Protein AF-A0A378LYC6-F1 (afdb_monomer_lite)

Secondary structure (DSSP, 8-state):
-HHHHHHHHHHSTHHHHHHHHHHHHHHHHTTS-HHHHHHHHHHHHHHHHHHHHHHHHHHHHHHHHHHHHHHHHHHHHHHHHHHHHHHHHHHHHHHHHHH-TTS-HHHHHHHHHHHHHHHHHHH-TTSHHHHHHHHHHHHHHHHSSPPPHHHHHHHHHHHHHTSPPPHHHHHHHHHHHHHHHHHHHHHHHHHHHHHHHHTTS---TTHHHHHHHHHHHHHHHHHHHHHHHHHHHHHHHHHHHHHHHHHHHHHHHHHHHHHHHHHHHHHHHHHHH---S-------------------S-S-S-TT------TTSHHHHHTTTS--

Organism: NCBI:txid28088

Radius of gyration: 33.37 Å; chains: 1; bounding box: 89×41×88 Å

Foldseek 3Di:
DLLVLLLVLLLPPVVVVLLVVLVVLLVVLQPDAQPVNLVVLVVVVVVVVVVSVVSSVVSVVVVVVVVVVLVVLLVVLLVLLQVLLVLLLVLQVVVCVVPDPPDDSLVSSLVVLVVVLVVVVVVDCPALQNVLSVLQNVQCVVPVDGRHSVSSLVVLLVVLLPDDDDVCLLQVSLVSLLSRQLSNQLSVQSSVVSSCVSNVVCVDPVVVVVSSVVSNVVSNVVSNVSSVVSNVVSSVVSSSVVSSVSSNSNSVVSVVVSVVSVVVVVVVVVVVVDDDPDDDDDDDDDDDDDDPDPPDPDPPDDPDDPDPDDPVVVPVVVVVPPPD

Sequence (324 aa):
MILKSALNGIGTGAGVAWPFFGILFAVVGGSVASFLSLALGIVSITLFISVGFLIFYLSYQEQKTLEQEFQQQFIKNKTKLSIDILDYIKSIEQIYYYENPDLSFNEFFKIKLDRDLIQIGRMDKTSSLYKILSIMKEEYESNQSLPKSECILQRIAHLSEDQPVPLYTKITPSFCAFVGAFGSLAGCSAGISGLLTGIGVFTSFAAFPLLGCGILAFALITATLLAYEVFLSSEEDFTKKQNNKMMKEMHQQLSKATLERLINTTYASKSLLTPGENEQISDQKNQNMPTCLFTLIKPGISFFNHEKMNPLLNHTVYDAYYSL

Structure (mmCIF, N/CA/C/O backbone):
data_AF-A0A378LYC6-F1
#
_entry.id   AF-A0A378LYC6-F1
#
loop_
_atom_site.group_PDB
_atom_site.id
_atom_site.type_symbol
_atom_site.label_atom_id
_atom_site.label_alt_id
_atom_site.label_comp_id
_atom_site.label_asym_id
_atom_site.label_entity_id
_atom_site.label_seq_id
_atom_site.pdbx_PDB_ins_code
_atom_site.Cartn_x
_atom_site.Cartn_y
_atom_site.Cartn_z
_atom_site.occupancy
_atom_site.B_iso_or_equiv
_atom_site.auth_seq_id
_atom_site.a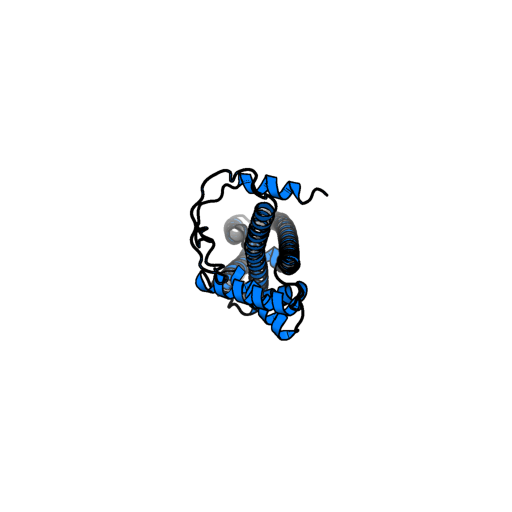uth_comp_id
_atom_site.auth_asym_id
_atom_site.auth_atom_id
_atom_site.pdbx_PDB_model_num
ATOM 1 N N . MET A 1 1 ? 14.853 -1.403 -3.334 1.00 51.91 1 MET A N 1
ATOM 2 C CA . MET A 1 1 ? 14.599 0.047 -3.110 1.00 51.91 1 MET A CA 1
ATOM 3 C C . MET A 1 1 ? 15.114 0.907 -4.267 1.00 51.91 1 MET A C 1
ATOM 5 O O . MET A 1 1 ? 14.305 1.591 -4.871 1.00 51.91 1 MET A O 1
ATOM 9 N N . ILE A 1 2 ? 16.398 0.806 -4.642 1.00 49.81 2 ILE A N 1
ATOM 10 C CA . ILE A 1 2 ? 17.009 1.533 -5.783 1.00 49.81 2 ILE A CA 1
ATOM 11 C C . ILE A 1 2 ? 16.244 1.301 -7.100 1.00 49.81 2 ILE A C 1
ATOM 13 O O . ILE A 1 2 ? 15.934 2.246 -7.818 1.00 49.81 2 ILE A O 1
ATOM 17 N N . LEU A 1 3 ? 15.871 0.050 -7.378 1.00 55.66 3 LEU A N 1
ATOM 18 C CA . LEU A 1 3 ? 15.161 -0.320 -8.602 1.00 55.66 3 LEU A CA 1
ATOM 19 C C . LEU A 1 3 ? 13.740 0.251 -8.676 1.00 55.66 3 LEU A C 1
ATOM 21 O O . LEU A 1 3 ? 13.321 0.751 -9.712 1.00 55.66 3 LEU A O 1
ATOM 25 N N . LYS A 1 4 ? 13.029 0.267 -7.544 1.00 56.03 4 LYS A N 1
ATOM 26 C CA . LYS A 1 4 ? 11.683 0.845 -7.420 1.00 56.03 4 LYS A CA 1
ATOM 27 C C . LYS A 1 4 ? 11.689 2.353 -7.717 1.00 56.03 4 LYS A C 1
ATOM 29 O O . LYS A 1 4 ? 10.788 2.846 -8.386 1.00 56.03 4 LYS A O 1
ATOM 34 N N . SER A 1 5 ? 12.741 3.062 -7.299 1.00 54.28 5 SER A N 1
ATOM 35 C CA . SER A 1 5 ? 12.925 4.487 -7.612 1.00 54.28 5 SER A CA 1
ATOM 36 C C . SER A 1 5 ? 13.305 4.740 -9.061 1.00 54.28 5 SER A C 1
ATOM 38 O O . SER A 1 5 ? 12.799 5.689 -9.657 1.00 54.28 5 SER A O 1
ATOM 40 N N . ALA A 1 6 ? 14.121 3.864 -9.657 1.00 57.31 6 ALA A N 1
ATOM 41 C CA . ALA A 1 6 ? 14.394 3.924 -11.091 1.00 57.31 6 ALA A CA 1
ATOM 42 C C . ALA A 1 6 ? 13.093 3.764 -11.887 1.00 57.31 6 ALA A C 1
ATOM 44 O O . ALA A 1 6 ? 12.824 4.534 -12.800 1.00 57.31 6 ALA A O 1
ATOM 45 N N . LEU A 1 7 ? 12.244 2.818 -11.489 1.00 57.28 7 LEU A N 1
ATOM 46 C CA . LEU A 1 7 ? 11.014 2.482 -12.200 1.00 57.28 7 LEU A CA 1
ATOM 47 C C . LEU A 1 7 ? 9.928 3.556 -12.079 1.00 57.28 7 LEU A C 1
ATOM 49 O O . LEU A 1 7 ? 9.249 3.829 -13.065 1.00 57.28 7 LEU A O 1
ATOM 53 N N . ASN A 1 8 ? 9.813 4.237 -10.936 1.00 58.53 8 ASN A N 1
ATOM 54 C CA . ASN A 1 8 ? 8.933 5.405 -10.816 1.00 58.53 8 ASN A CA 1
ATOM 55 C C . ASN A 1 8 ? 9.437 6.599 -11.646 1.00 58.53 8 ASN A C 1
ATOM 57 O O . ASN A 1 8 ? 8.637 7.278 -12.287 1.00 58.53 8 ASN A O 1
ATOM 61 N N . GLY A 1 9 ? 10.755 6.827 -11.706 1.00 54.97 9 GLY A N 1
ATOM 62 C CA . GLY A 1 9 ? 11.342 7.858 -12.573 1.00 54.97 9 GLY A CA 1
ATOM 63 C C . GLY A 1 9 ? 11.149 7.568 -14.067 1.00 54.97 9 GLY A C 1
ATOM 64 O O . GLY A 1 9 ? 10.959 8.483 -14.862 1.00 54.97 9 GLY A O 1
ATOM 65 N N . ILE A 1 10 ? 11.131 6.291 -14.449 1.00 54.00 10 ILE A N 1
ATOM 66 C CA . ILE A 1 10 ? 10.889 5.854 -15.826 1.00 54.00 10 ILE A CA 1
ATOM 67 C C . ILE A 1 10 ? 9.377 5.847 -16.161 1.00 54.00 10 ILE A C 1
ATOM 69 O O . ILE A 1 10 ? 9.005 6.128 -17.296 1.00 54.00 10 ILE A O 1
ATOM 73 N N . GLY A 1 11 ? 8.495 5.554 -15.200 1.00 47.25 11 GLY A N 1
ATOM 74 C CA . GLY A 1 11 ? 7.036 5.529 -15.390 1.00 47.25 11 GLY A CA 1
ATOM 75 C C . GLY A 1 11 ? 6.353 6.904 -15.385 1.00 47.25 11 GLY A C 1
ATOM 76 O O . GLY A 1 11 ? 5.193 7.014 -15.781 1.00 47.25 11 GLY A O 1
ATOM 77 N N . THR A 1 12 ? 7.048 7.959 -14.954 1.00 53.88 12 THR A N 1
ATOM 78 C CA . THR A 1 12 ? 6.609 9.355 -15.127 1.00 53.88 12 THR A CA 1
ATOM 79 C C . THR A 1 12 ? 6.959 9.836 -16.542 1.00 53.88 12 THR A C 1
ATOM 81 O O . THR A 1 12 ? 7.739 9.191 -17.234 1.00 53.88 12 THR A O 1
ATOM 84 N N . GLY A 1 13 ? 6.374 10.942 -17.025 1.00 47.34 13 GLY A N 1
ATOM 85 C CA . GLY A 1 13 ? 6.451 11.398 -18.431 1.00 47.34 13 GLY A CA 1
ATOM 86 C C . GLY A 1 13 ? 7.849 11.470 -19.083 1.00 47.34 13 GLY A C 1
ATOM 87 O O . GLY A 1 13 ? 7.939 11.540 -20.307 1.00 47.34 13 GLY A O 1
ATOM 88 N N . ALA A 1 14 ? 8.933 11.370 -18.306 1.00 52.22 14 ALA A N 1
ATOM 89 C CA . ALA A 1 14 ? 10.289 11.125 -18.792 1.00 52.22 14 ALA A CA 1
ATOM 90 C C . ALA A 1 14 ? 10.414 9.827 -19.619 1.00 52.22 14 ALA A C 1
ATOM 92 O O . ALA A 1 14 ? 11.097 9.837 -20.641 1.00 52.22 14 ALA A O 1
ATOM 93 N N . GLY A 1 15 ? 9.701 8.750 -19.256 1.00 52.31 15 GLY A N 1
ATOM 94 C CA . GLY A 1 15 ? 9.668 7.465 -19.974 1.00 52.31 15 GLY A CA 1
ATOM 95 C C . GLY A 1 15 ? 9.349 7.583 -21.463 1.00 52.31 15 GLY A C 1
ATOM 96 O O . GLY A 1 15 ? 9.926 6.885 -22.296 1.00 52.31 15 GLY A O 1
ATOM 97 N N . VAL A 1 16 ? 8.458 8.518 -21.799 1.00 54.91 16 VAL A N 1
ATOM 98 C CA . VAL A 1 16 ? 7.983 8.758 -23.167 1.00 54.91 16 VAL A CA 1
ATOM 99 C C . VAL A 1 16 ? 8.946 9.653 -23.947 1.00 54.91 16 VAL A C 1
ATOM 101 O O . VAL A 1 16 ? 8.993 9.568 -25.167 1.00 54.91 16 VAL A O 1
ATOM 104 N N . ALA A 1 17 ? 9.749 10.482 -23.275 1.00 63.84 17 ALA A N 1
ATOM 105 C CA . ALA A 1 17 ? 10.706 11.368 -23.933 1.00 63.84 17 ALA A CA 1
ATOM 106 C C . ALA A 1 17 ? 11.933 10.612 -24.478 1.00 63.84 17 ALA A C 1
ATOM 108 O O . ALA A 1 17 ? 12.498 11.012 -25.498 1.00 63.84 17 ALA A O 1
ATOM 109 N N . TRP A 1 18 ? 12.334 9.501 -23.847 1.00 63.56 18 TRP A N 1
ATOM 110 C CA . TRP A 1 18 ? 13.562 8.778 -24.207 1.00 63.56 18 TRP A CA 1
ATOM 111 C C . TRP A 1 18 ? 13.581 8.216 -25.640 1.00 63.56 18 TRP A C 1
ATOM 113 O O . TRP A 1 18 ? 14.585 8.426 -26.329 1.00 63.56 18 TRP A O 1
ATOM 123 N N . PRO A 1 19 ? 12.509 7.574 -26.152 1.00 60.53 19 PRO A N 1
ATOM 124 C CA . PRO A 1 19 ? 12.467 7.133 -27.545 1.00 60.53 19 PRO A CA 1
ATOM 125 C C . PRO A 1 19 ? 12.562 8.300 -28.536 1.00 60.53 19 PRO A C 1
ATOM 127 O O . PRO A 1 19 ? 13.245 8.184 -29.552 1.00 60.53 19 PRO A O 1
ATOM 130 N N . PHE A 1 20 ? 11.943 9.448 -28.230 1.00 64.50 20 PHE A N 1
ATOM 131 C CA . PHE A 1 20 ? 12.003 10.633 -29.092 1.00 64.50 20 PHE A CA 1
ATOM 132 C C . PHE A 1 20 ? 13.411 11.221 -29.173 1.00 64.50 20 PHE A C 1
ATOM 134 O O . PHE A 1 20 ? 13.850 11.575 -30.267 1.00 64.50 20 PHE A O 1
ATOM 141 N N . PHE A 1 21 ? 14.143 11.271 -28.055 1.00 65.75 21 PHE A N 1
ATOM 142 C CA . PHE A 1 21 ? 15.549 11.678 -28.069 1.00 65.75 21 PHE A CA 1
ATOM 143 C C . PHE A 1 21 ? 16.400 10.722 -28.911 1.00 65.75 21 PHE A C 1
ATOM 145 O O . PHE A 1 21 ? 17.157 11.185 -29.762 1.00 65.75 21 PHE A O 1
ATOM 152 N N . GLY A 1 22 ? 16.235 9.405 -28.752 1.00 63.38 22 GLY A N 1
ATOM 153 C CA . GLY A 1 22 ? 16.956 8.415 -29.562 1.00 63.38 22 GLY A CA 1
ATOM 154 C C . GLY A 1 22 ? 16.721 8.585 -31.068 1.00 63.38 22 GLY A C 1
ATOM 155 O O . GLY A 1 22 ? 17.673 8.575 -31.848 1.00 63.38 22 GLY A O 1
ATOM 156 N N . ILE A 1 23 ? 15.469 8.817 -31.475 1.00 66.25 23 ILE A N 1
ATOM 157 C CA . ILE A 1 23 ? 15.096 9.040 -32.881 1.00 66.25 23 ILE A CA 1
ATOM 158 C C . ILE A 1 23 ? 15.692 10.352 -33.413 1.00 66.25 23 ILE A C 1
ATOM 160 O O . ILE A 1 23 ? 16.290 10.356 -34.489 1.00 66.25 23 ILE A O 1
ATOM 164 N N . LEU A 1 24 ? 15.583 11.454 -32.663 1.00 67.62 24 LEU A N 1
ATOM 165 C CA . LEU A 1 24 ? 16.158 12.751 -33.045 1.00 67.62 24 LEU A CA 1
ATOM 166 C C . LEU A 1 24 ? 17.674 12.661 -33.252 1.00 67.62 24 LEU A C 1
ATOM 168 O O . LEU A 1 24 ? 18.188 13.145 -34.261 1.00 67.62 24 LEU A O 1
ATOM 172 N N . PHE A 1 25 ? 18.384 11.997 -32.337 1.00 65.44 25 PHE A N 1
ATOM 173 C CA . PHE A 1 25 ? 19.830 11.817 -32.450 1.00 65.44 25 PHE A CA 1
ATOM 174 C C . PHE A 1 25 ? 20.226 10.892 -33.603 1.00 65.44 25 PHE A C 1
ATOM 176 O O . PHE A 1 25 ? 21.225 11.165 -34.265 1.00 65.44 25 PHE A O 1
ATOM 183 N N . ALA A 1 26 ? 19.439 9.855 -33.905 1.00 64.56 26 ALA A N 1
ATOM 184 C CA . ALA A 1 26 ? 19.683 9.000 -35.066 1.00 64.56 26 ALA A CA 1
ATOM 185 C C . ALA A 1 26 ? 19.531 9.767 -36.396 1.00 64.56 26 ALA A C 1
ATOM 187 O O . ALA A 1 26 ? 20.371 9.630 -37.285 1.00 64.56 26 ALA A O 1
ATOM 188 N N . VAL A 1 27 ? 18.502 10.614 -36.519 1.00 68.12 27 VAL A N 1
ATOM 189 C CA . VAL A 1 27 ? 18.247 11.415 -37.732 1.00 68.12 27 VAL A CA 1
ATOM 190 C C . VAL A 1 27 ? 19.332 12.478 -37.946 1.00 68.12 27 VAL A C 1
ATOM 192 O O . VAL A 1 27 ? 19.848 12.627 -39.057 1.00 68.12 27 VAL A O 1
ATOM 195 N N . VAL A 1 28 ? 19.719 13.193 -36.885 1.00 64.94 28 VAL A N 1
ATOM 196 C CA . VAL A 1 28 ? 20.773 14.223 -36.949 1.00 64.94 28 VAL A CA 1
ATOM 197 C C . VAL A 1 28 ? 22.156 13.593 -37.144 1.00 64.94 28 VAL A C 1
ATOM 199 O O . VAL A 1 28 ? 22.972 14.101 -37.913 1.00 64.94 28 VAL A O 1
ATOM 202 N N . GLY A 1 29 ? 22.416 12.453 -36.501 1.00 63.22 29 GLY A N 1
ATOM 203 C CA . GLY A 1 29 ? 23.695 11.753 -36.586 1.00 63.22 29 GLY A CA 1
ATOM 204 C C . GLY A 1 29 ? 24.007 11.199 -37.978 1.00 63.22 29 GLY A C 1
ATOM 205 O O . GLY A 1 29 ? 25.176 11.154 -38.354 1.00 63.22 29 GLY A O 1
ATOM 206 N N . GLY A 1 30 ? 22.978 10.834 -38.752 1.00 62.38 30 GLY A N 1
ATOM 207 C CA . GLY A 1 30 ? 23.123 10.353 -40.130 1.00 62.38 30 GLY A CA 1
ATOM 208 C C . GLY A 1 30 ? 23.311 11.449 -41.187 1.00 62.38 30 GLY A C 1
ATOM 209 O O . GLY A 1 30 ? 23.683 11.133 -42.314 1.00 62.38 30 GLY A O 1
ATOM 210 N N . SER A 1 31 ? 23.063 12.722 -40.856 1.00 66.81 31 SER A N 1
ATOM 211 C CA . SER A 1 31 ? 23.047 13.831 -41.825 1.00 66.81 31 SER A CA 1
ATOM 212 C C . SER A 1 31 ? 24.262 14.772 -41.750 1.00 66.81 31 SER A C 1
ATOM 214 O O . SER A 1 31 ? 24.490 15.531 -42.691 1.00 66.81 31 SER A O 1
ATOM 216 N N . VAL A 1 32 ? 25.087 14.707 -40.696 1.00 61.78 32 VAL A N 1
ATOM 217 C CA . VAL A 1 32 ? 26.263 15.583 -40.502 1.00 61.78 32 VAL A CA 1
ATOM 218 C C . VAL A 1 32 ? 27.563 14.765 -40.476 1.00 61.78 32 VAL A C 1
ATOM 220 O O . VAL A 1 32 ? 27.688 13.811 -39.714 1.00 61.78 32 VAL A O 1
ATOM 223 N N . ALA A 1 33 ? 28.550 15.156 -41.295 1.00 57.91 33 ALA A N 1
ATOM 224 C CA . ALA A 1 33 ? 29.837 14.469 -41.450 1.00 57.91 33 ALA A CA 1
ATOM 225 C C . ALA A 1 33 ? 30.595 14.237 -40.117 1.00 57.91 33 ALA A C 1
ATOM 227 O O . ALA A 1 33 ? 30.594 15.067 -39.204 1.00 57.91 33 ALA A O 1
ATOM 228 N N . SER A 1 34 ? 31.278 13.091 -40.057 1.00 67.62 34 SER A N 1
ATOM 229 C CA . SER A 1 34 ? 31.594 12.233 -38.901 1.00 67.62 34 SER A CA 1
ATOM 230 C C . SER A 1 34 ? 32.232 12.829 -37.634 1.00 67.62 34 SER A C 1
ATOM 232 O O . SER A 1 34 ? 32.186 12.171 -36.597 1.00 67.62 34 SER A O 1
ATOM 234 N N . PHE A 1 35 ? 32.799 14.039 -37.642 1.00 73.25 35 PHE A N 1
ATOM 235 C CA . PHE A 1 35 ? 33.437 14.600 -36.436 1.00 73.25 35 PHE A CA 1
ATOM 236 C C . PHE A 1 35 ? 32.472 15.413 -35.561 1.00 73.25 35 PHE A C 1
ATOM 238 O O . PHE A 1 35 ? 32.432 15.237 -34.343 1.00 73.25 35 PHE A O 1
ATOM 245 N N . LEU A 1 36 ? 31.646 16.268 -36.175 1.00 74.38 36 LEU A N 1
ATOM 246 C CA . LEU A 1 36 ? 30.660 17.071 -35.442 1.00 74.38 36 LEU A CA 1
ATOM 247 C C . LEU A 1 36 ? 29.578 16.185 -34.813 1.00 74.38 36 LEU A C 1
ATOM 249 O O . LEU A 1 36 ? 29.171 16.429 -33.681 1.00 74.38 36 LEU A O 1
ATOM 253 N N . SER A 1 37 ? 29.174 15.123 -35.515 1.00 71.69 37 SER A N 1
ATOM 254 C CA . SER A 1 37 ? 28.225 14.120 -35.015 1.00 71.69 37 SER A CA 1
ATOM 255 C C . SER A 1 37 ? 28.757 13.396 -33.768 1.00 71.69 37 SER A C 1
ATOM 257 O O . SER A 1 37 ? 28.037 13.248 -32.782 1.00 71.69 37 SER A O 1
ATOM 259 N N . LEU A 1 38 ? 30.050 13.044 -33.750 1.00 73.62 38 LEU A N 1
ATOM 260 C CA . LEU A 1 38 ? 30.703 12.420 -32.595 1.00 73.62 38 LEU A CA 1
ATOM 261 C C . LEU A 1 38 ? 30.755 13.374 -31.394 1.00 73.62 38 LEU A C 1
ATOM 263 O O . LEU A 1 38 ? 30.356 12.992 -30.293 1.00 73.62 38 LEU A O 1
ATOM 267 N N . ALA A 1 39 ? 31.198 14.619 -31.596 1.00 81.19 39 ALA A N 1
ATOM 268 C CA . ALA A 1 39 ? 31.269 15.615 -30.526 1.00 81.19 39 ALA A CA 1
ATOM 269 C C . ALA A 1 39 ? 29.881 15.915 -29.927 1.00 81.19 39 ALA A C 1
ATOM 271 O O . ALA A 1 39 ? 29.721 15.918 -28.705 1.00 81.19 39 ALA A O 1
ATOM 272 N N . LEU A 1 40 ? 28.860 16.088 -30.774 1.00 75.75 40 LEU A N 1
ATOM 273 C CA . LEU A 1 40 ? 27.470 16.272 -30.343 1.00 75.75 40 LEU A CA 1
ATOM 274 C C . LEU A 1 40 ? 26.914 15.028 -29.639 1.00 75.75 40 LEU A C 1
ATOM 276 O O . LEU A 1 40 ? 26.187 15.162 -28.656 1.00 75.75 40 LEU A O 1
ATOM 280 N N . GLY A 1 41 ? 27.287 13.829 -30.091 1.00 74.69 41 GLY A N 1
ATOM 281 C CA . GLY A 1 41 ? 26.941 12.566 -29.442 1.00 74.69 41 GLY A CA 1
ATOM 282 C C . GLY A 1 41 ? 27.505 12.463 -28.024 1.00 74.69 41 GLY A C 1
ATOM 283 O O . GLY A 1 41 ? 26.761 12.154 -27.097 1.00 74.69 41 GLY A O 1
ATOM 284 N N . ILE A 1 42 ? 28.786 12.794 -27.824 1.00 81.25 42 ILE A N 1
ATOM 285 C CA . ILE A 1 42 ? 29.415 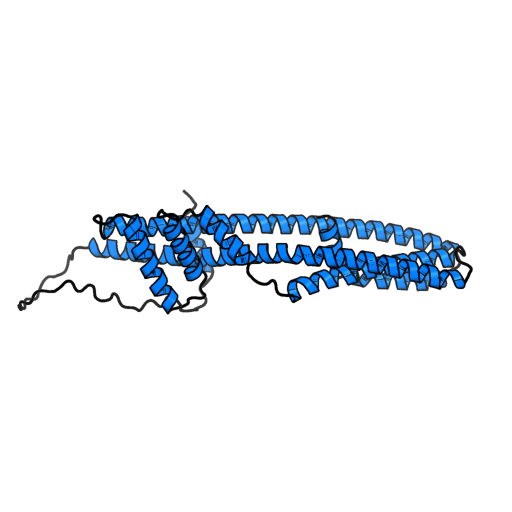12.803 -26.490 1.00 81.25 42 ILE A CA 1
ATOM 286 C C . ILE A 1 42 ? 28.743 13.830 -25.573 1.00 81.25 42 ILE A C 1
ATOM 288 O O . ILE A 1 42 ? 28.426 13.511 -24.423 1.00 81.25 42 ILE A O 1
ATOM 292 N N . VAL A 1 43 ? 28.501 15.048 -26.070 1.00 82.25 43 VAL A N 1
ATOM 293 C CA . VAL A 1 43 ? 27.816 16.096 -25.297 1.00 82.25 43 VAL A CA 1
ATOM 294 C C . VAL A 1 43 ? 26.407 15.643 -24.917 1.00 82.25 43 VAL A C 1
ATOM 296 O O . VAL A 1 43 ? 26.017 15.784 -23.760 1.00 82.25 43 VAL A O 1
ATOM 299 N N . SER A 1 44 ? 25.676 15.028 -25.847 1.00 75.25 44 SER A N 1
ATOM 300 C CA . SER A 1 44 ? 24.341 14.482 -25.603 1.00 75.25 44 SER A CA 1
ATOM 301 C C . SER A 1 44 ? 24.343 13.371 -24.558 1.00 75.25 44 SER A C 1
ATOM 303 O O . SER A 1 44 ? 23.570 13.441 -23.610 1.00 75.25 44 SER A O 1
ATOM 305 N N . ILE A 1 45 ? 25.244 12.388 -24.663 1.00 77.06 45 ILE A N 1
ATOM 306 C CA . ILE A 1 45 ? 25.354 11.291 -23.689 1.00 77.06 45 ILE A CA 1
ATOM 307 C C . ILE A 1 45 ? 25.710 11.839 -22.303 1.00 77.06 45 ILE A C 1
ATOM 309 O O . ILE A 1 45 ? 25.137 11.417 -21.302 1.00 77.06 45 ILE A O 1
ATOM 313 N N . THR A 1 46 ? 26.625 12.806 -22.229 1.00 82.69 46 THR A N 1
ATOM 314 C CA . THR A 1 46 ? 27.015 13.422 -20.954 1.00 82.69 46 THR A CA 1
ATOM 315 C C . THR A 1 46 ? 25.842 14.179 -20.331 1.00 82.69 46 THR A C 1
ATOM 317 O O . THR A 1 46 ? 25.553 14.006 -19.145 1.00 82.69 46 THR A O 1
ATOM 320 N N . LEU A 1 47 ? 25.123 14.969 -21.133 1.00 79.00 47 LEU A N 1
ATOM 321 C CA . LEU A 1 47 ? 23.924 15.683 -20.700 1.00 79.00 47 LEU A CA 1
ATOM 322 C C . LEU A 1 47 ? 22.821 14.702 -20.271 1.00 79.00 47 LEU A C 1
ATOM 324 O O . LEU A 1 47 ? 22.197 14.896 -19.233 1.00 79.00 47 LEU A O 1
ATOM 328 N N . PHE A 1 48 ? 22.636 13.615 -21.018 1.00 73.06 48 PHE A N 1
ATOM 329 C CA . PHE A 1 48 ? 21.694 12.538 -20.727 1.00 73.06 48 PHE A CA 1
ATOM 330 C C . PHE A 1 48 ? 21.996 11.885 -19.382 1.00 73.06 48 PHE A C 1
ATOM 332 O O . PHE A 1 48 ? 21.100 11.753 -18.554 1.00 73.06 48 PHE A O 1
ATOM 339 N N . ILE A 1 49 ? 23.249 11.489 -19.143 1.00 79.38 49 ILE A N 1
ATOM 340 C CA . ILE A 1 49 ? 23.645 10.839 -17.890 1.00 79.38 49 ILE A CA 1
ATOM 341 C C . ILE A 1 49 ? 23.477 11.819 -16.731 1.00 79.38 49 ILE A C 1
ATOM 343 O O . ILE A 1 49 ? 22.954 11.440 -15.688 1.00 79.38 49 ILE A O 1
ATOM 347 N N . SER A 1 50 ? 23.866 13.082 -16.919 1.00 82.06 50 SER A N 1
ATOM 348 C CA . SER A 1 50 ? 23.733 14.116 -15.892 1.00 82.06 50 SER A CA 1
ATOM 349 C C . SER A 1 50 ? 22.267 14.369 -15.519 1.00 82.06 50 SER A C 1
ATOM 351 O O . SER A 1 50 ? 21.913 14.304 -14.341 1.00 82.06 50 SER A O 1
ATOM 353 N N . VAL A 1 51 ? 21.396 14.574 -16.510 1.00 77.25 51 VAL A N 1
ATOM 354 C CA . VAL A 1 51 ? 19.957 14.794 -16.297 1.00 77.25 51 VAL A CA 1
ATOM 355 C C . VAL A 1 51 ? 19.283 13.530 -15.761 1.00 77.25 51 VAL A C 1
ATOM 357 O O . VAL A 1 51 ? 18.497 13.612 -14.822 1.00 77.25 51 VAL A O 1
ATOM 360 N N . GLY A 1 52 ? 19.615 12.355 -16.297 1.00 75.00 52 GLY A N 1
ATOM 361 C CA . GLY A 1 52 ? 19.081 11.072 -15.843 1.00 75.00 52 GLY A CA 1
ATOM 362 C C . GLY A 1 52 ? 19.455 10.771 -14.394 1.00 75.00 52 GLY A C 1
ATOM 363 O O . GLY A 1 52 ? 18.591 10.389 -13.607 1.00 75.00 52 GLY A O 1
ATOM 364 N N . PHE A 1 53 ? 20.711 11.016 -14.010 1.00 79.31 53 PHE A N 1
ATOM 365 C CA . PHE A 1 53 ? 21.162 10.889 -12.626 1.00 79.31 53 PHE A CA 1
ATOM 366 C C . PHE A 1 53 ? 20.439 11.875 -11.705 1.00 79.31 53 PHE A C 1
ATOM 368 O O . PHE A 1 53 ? 20.001 11.486 -10.624 1.00 79.31 53 PHE A O 1
ATOM 375 N N . LEU A 1 54 ? 20.256 13.126 -12.139 1.00 79.06 54 LEU A N 1
ATOM 376 C CA . LEU A 1 54 ? 19.526 14.134 -11.371 1.00 79.06 54 LEU A CA 1
ATOM 377 C C . LEU A 1 54 ? 18.054 13.742 -11.163 1.00 79.06 54 LEU A C 1
ATOM 379 O O . LEU A 1 54 ? 17.572 13.773 -10.033 1.00 79.06 54 LEU A O 1
ATOM 383 N N . ILE A 1 55 ? 17.352 13.327 -12.223 1.00 75.44 55 ILE A N 1
ATOM 384 C CA . ILE A 1 55 ? 15.954 12.870 -12.149 1.00 75.44 55 ILE A CA 1
ATOM 385 C C . ILE A 1 55 ? 15.847 11.637 -11.254 1.00 75.44 55 ILE A C 1
ATOM 387 O O . ILE A 1 55 ? 14.957 11.572 -10.406 1.00 75.44 55 ILE A O 1
ATOM 391 N N . PHE A 1 56 ? 16.758 10.675 -11.410 1.00 76.38 56 PHE A N 1
ATOM 392 C CA . PHE A 1 56 ? 16.806 9.482 -10.572 1.00 76.38 56 PHE A CA 1
ATOM 393 C C . PHE A 1 56 ? 17.004 9.843 -9.097 1.00 76.38 56 PHE A C 1
ATOM 395 O O . PHE A 1 56 ? 16.277 9.343 -8.241 1.00 76.38 56 PHE A O 1
ATOM 402 N N . TYR A 1 57 ? 17.946 10.741 -8.800 1.00 80.12 57 TYR A N 1
ATOM 403 C CA . TYR A 1 57 ? 18.226 11.192 -7.442 1.00 80.12 57 TYR A CA 1
ATOM 404 C C . TYR A 1 57 ? 17.014 11.890 -6.810 1.00 80.12 57 TYR A C 1
ATOM 406 O O . TYR A 1 57 ? 16.624 11.545 -5.693 1.00 80.12 57 TYR A O 1
ATOM 414 N N . LEU A 1 58 ? 16.377 12.815 -7.535 1.00 78.75 58 LEU A N 1
ATOM 415 C CA . LEU A 1 58 ? 15.174 13.508 -7.066 1.00 78.75 58 LEU A CA 1
ATOM 416 C C . LEU A 1 58 ? 14.005 12.535 -6.854 1.00 78.75 58 LEU A C 1
ATOM 418 O O . LEU A 1 58 ? 13.369 12.569 -5.803 1.00 78.75 58 LEU A O 1
ATOM 422 N N . SER A 1 59 ? 13.785 11.609 -7.792 1.00 73.06 59 SER A N 1
ATOM 423 C CA . SER A 1 59 ? 12.733 10.583 -7.690 1.00 73.06 59 SER A CA 1
ATOM 424 C C . SER A 1 59 ? 12.968 9.644 -6.504 1.00 73.06 59 SER A C 1
ATOM 426 O O . SER A 1 59 ? 12.034 9.269 -5.795 1.00 73.06 59 SER A O 1
ATOM 428 N N . TYR A 1 60 ? 14.227 9.270 -6.259 1.00 78.00 60 TYR A N 1
ATOM 429 C CA . TYR A 1 60 ? 14.615 8.462 -5.106 1.00 78.00 60 TYR A CA 1
ATOM 430 C C . TYR A 1 60 ? 14.345 9.195 -3.790 1.00 78.00 60 TYR A C 1
ATOM 432 O O . TYR A 1 60 ? 13.800 8.607 -2.852 1.00 78.00 60 TYR A O 1
ATOM 440 N N . GLN A 1 61 ? 14.697 10.480 -3.719 1.00 83.31 61 GLN A N 1
ATOM 441 C CA . GLN A 1 61 ? 14.450 11.298 -2.538 1.00 83.31 61 GLN A CA 1
ATOM 442 C C . GLN A 1 61 ? 12.949 11.451 -2.265 1.00 83.31 61 GLN A C 1
ATOM 444 O O . GLN A 1 61 ? 12.520 11.228 -1.134 1.00 83.31 61 GLN A O 1
ATOM 449 N N . GLU A 1 62 ? 12.150 11.764 -3.287 1.00 82.75 62 GLU A N 1
ATOM 450 C CA . GLU A 1 62 ? 10.695 11.894 -3.167 1.00 82.75 62 GLU A CA 1
ATOM 451 C C . GLU A 1 62 ? 10.051 10.583 -2.704 1.00 82.75 62 GLU A C 1
ATOM 453 O O . GLU A 1 62 ? 9.280 10.574 -1.745 1.00 82.75 62 GLU A O 1
ATOM 458 N N . GLN A 1 63 ? 10.426 9.452 -3.307 1.00 80.38 63 GLN A N 1
ATOM 459 C CA . GLN A 1 63 ? 9.903 8.152 -2.894 1.00 80.38 63 GLN A CA 1
ATOM 460 C C . GLN A 1 63 ? 10.268 7.818 -1.445 1.00 80.38 63 GLN A C 1
ATOM 462 O O . GLN A 1 63 ? 9.444 7.263 -0.716 1.00 80.38 63 GLN A O 1
ATOM 467 N N . LYS A 1 64 ? 11.492 8.139 -1.017 1.00 86.31 64 LYS A N 1
ATOM 468 C CA . LYS A 1 64 ? 11.911 7.931 0.371 1.00 86.31 64 LYS A CA 1
ATOM 469 C C . LYS A 1 64 ? 11.059 8.763 1.331 1.00 86.31 64 LYS A C 1
ATOM 471 O O . LYS A 1 64 ? 10.647 8.235 2.362 1.00 86.31 64 LYS A O 1
ATOM 476 N N . THR A 1 65 ? 10.770 10.016 0.985 1.00 90.81 65 THR A N 1
ATOM 477 C CA . THR A 1 65 ? 9.889 10.889 1.773 1.00 90.81 65 THR A CA 1
ATOM 478 C C . THR A 1 65 ? 8.466 10.334 1.828 1.00 90.81 65 THR A C 1
ATOM 480 O O . THR A 1 65 ? 7.930 10.171 2.919 1.00 90.81 65 THR A O 1
ATOM 483 N N . LEU A 1 66 ? 7.884 9.946 0.689 1.00 87.75 66 LEU A N 1
ATOM 484 C CA . LEU A 1 66 ? 6.537 9.364 0.631 1.00 87.75 66 LEU A CA 1
ATOM 485 C C . LEU A 1 66 ? 6.423 8.063 1.435 1.00 87.75 66 LEU A C 1
ATOM 487 O O . LEU A 1 66 ? 5.424 7.845 2.119 1.00 87.75 66 LEU A O 1
ATOM 491 N N . GLU A 1 67 ? 7.444 7.202 1.388 1.00 88.69 67 GLU A N 1
ATOM 492 C CA . GLU A 1 67 ? 7.484 5.985 2.203 1.00 88.69 67 GLU A CA 1
ATOM 493 C C . GLU A 1 67 ? 7.539 6.335 3.695 1.00 88.69 67 GLU A C 1
ATOM 495 O O . GLU A 1 67 ? 6.785 5.775 4.485 1.00 88.69 67 GLU A O 1
ATOM 500 N N . GLN A 1 68 ? 8.377 7.296 4.095 1.00 93.31 68 GLN A N 1
ATOM 501 C CA . GLN A 1 68 ? 8.450 7.744 5.488 1.00 93.31 68 GLN A CA 1
ATOM 502 C C . GLN A 1 68 ? 7.123 8.338 5.974 1.00 93.31 68 GLN A C 1
ATOM 504 O O . GLN A 1 68 ? 6.659 7.976 7.056 1.00 93.31 68 GLN A O 1
ATOM 509 N N . GLU A 1 69 ? 6.488 9.197 5.179 1.00 94.06 69 GLU A N 1
ATOM 510 C CA . GLU A 1 69 ? 5.172 9.762 5.484 1.00 94.06 69 GLU A CA 1
ATOM 511 C C . GLU A 1 69 ? 4.107 8.670 5.607 1.00 94.06 69 GLU A C 1
ATOM 513 O O . GLU A 1 69 ? 3.315 8.677 6.553 1.00 94.06 69 GLU A O 1
ATOM 518 N N . PHE A 1 70 ? 4.106 7.694 4.696 1.00 92.50 70 PHE A N 1
ATOM 519 C CA . PHE A 1 70 ? 3.184 6.565 4.752 1.00 92.50 70 PHE A CA 1
ATOM 520 C C . PHE A 1 70 ? 3.390 5.723 6.018 1.00 92.50 70 PHE A C 1
ATOM 522 O O . PHE A 1 70 ? 2.418 5.420 6.711 1.00 92.50 70 PHE A O 1
ATOM 529 N N . GLN A 1 71 ? 4.638 5.395 6.367 1.00 93.25 71 GLN A N 1
ATOM 530 C CA . GLN A 1 71 ? 4.964 4.652 7.590 1.00 93.25 71 GLN A CA 1
ATOM 531 C C . GLN A 1 71 ? 4.539 5.424 8.847 1.00 93.25 71 GLN A C 1
ATOM 533 O O . GLN A 1 71 ? 3.937 4.850 9.756 1.00 93.25 71 GLN A O 1
ATOM 538 N N . GLN A 1 72 ? 4.775 6.738 8.889 1.00 96.25 72 GLN A N 1
ATOM 539 C CA . GLN A 1 72 ? 4.321 7.590 9.990 1.00 96.25 72 GLN A CA 1
ATOM 540 C C . GLN A 1 72 ? 2.792 7.616 10.099 1.00 96.25 72 GLN A C 1
ATOM 542 O O . GLN A 1 72 ? 2.253 7.485 11.199 1.00 96.25 72 GLN A O 1
ATOM 547 N N . GLN A 1 73 ? 2.078 7.748 8.978 1.00 94.50 73 GLN A N 1
ATOM 548 C CA . GLN A 1 73 ? 0.613 7.698 8.958 1.00 94.50 73 GLN A CA 1
ATOM 549 C C . GLN A 1 73 ? 0.084 6.337 9.415 1.00 94.50 73 GLN A C 1
ATOM 551 O O . GLN A 1 73 ? -0.881 6.284 10.178 1.00 94.50 73 GLN A O 1
ATOM 556 N N . PHE A 1 74 ? 0.727 5.252 8.987 1.00 92.81 74 PHE A N 1
ATOM 557 C CA . PHE A 1 74 ? 0.368 3.898 9.383 1.00 92.81 74 PHE A CA 1
ATOM 558 C C . PHE A 1 74 ? 0.536 3.690 10.891 1.00 92.81 74 PHE A C 1
ATOM 560 O O . PHE A 1 74 ? -0.413 3.283 11.562 1.00 92.81 74 PHE A O 1
ATOM 567 N N . ILE A 1 75 ? 1.694 4.059 11.450 1.00 94.69 75 ILE A N 1
ATOM 568 C CA . ILE A 1 75 ? 1.948 4.001 12.898 1.00 94.69 75 ILE A CA 1
ATOM 569 C C . ILE A 1 75 ? 0.935 4.869 13.651 1.00 94.69 75 ILE A C 1
ATOM 571 O O . ILE A 1 75 ? 0.345 4.416 14.628 1.00 94.69 75 ILE A O 1
ATOM 575 N N . LYS A 1 76 ? 0.668 6.090 13.173 1.00 96.12 76 LYS A N 1
ATOM 576 C CA . LYS A 1 76 ? -0.315 6.998 13.779 1.00 96.12 76 LYS A CA 1
ATOM 577 C C . LYS A 1 76 ? -1.713 6.379 13.826 1.00 96.12 76 LYS A C 1
ATOM 579 O O . LYS A 1 76 ? -2.357 6.434 14.870 1.00 96.12 76 LYS A O 1
ATOM 584 N N . ASN A 1 77 ? -2.184 5.791 12.727 1.00 94.81 77 ASN A N 1
ATOM 585 C CA . ASN A 1 77 ? -3.505 5.158 12.668 1.00 94.81 77 ASN A CA 1
ATOM 586 C C . ASN A 1 77 ? -3.567 3.892 13.532 1.00 94.81 77 ASN A C 1
ATOM 588 O O . ASN A 1 77 ? -4.556 3.693 14.234 1.00 94.81 77 ASN A O 1
ATOM 592 N N . LYS A 1 78 ? -2.496 3.090 13.554 1.00 94.19 78 LYS A N 1
ATOM 593 C CA . LYS A 1 78 ? -2.363 1.923 14.437 1.00 94.19 78 LYS A CA 1
ATOM 594 C C . LYS A 1 78 ? -2.459 2.321 15.914 1.00 94.19 78 LYS A C 1
ATOM 596 O O . LYS A 1 78 ? -3.233 1.726 16.660 1.00 94.19 78 LYS A O 1
ATOM 601 N N . THR A 1 79 ? -1.709 3.340 16.333 1.00 95.81 79 THR A N 1
ATOM 602 C CA . THR A 1 79 ? -1.719 3.838 17.718 1.00 95.81 79 THR A CA 1
ATOM 603 C C . THR A 1 79 ? -3.084 4.399 18.098 1.00 95.81 79 THR A C 1
ATOM 605 O O . THR A 1 79 ? -3.605 4.068 19.157 1.00 95.81 79 THR A O 1
ATOM 608 N N . LYS A 1 80 ? -3.698 5.193 17.217 1.00 95.50 80 LYS A N 1
ATOM 609 C CA . LYS A 1 80 ? -5.047 5.732 17.423 1.00 95.50 80 LYS A CA 1
ATOM 610 C C . LYS A 1 80 ? -6.098 4.639 17.600 1.00 95.50 80 LYS A C 1
ATOM 612 O O . LYS A 1 80 ? -6.896 4.709 18.524 1.00 95.50 80 LYS A O 1
ATOM 617 N N . LEU A 1 81 ? -6.056 3.607 16.760 1.00 95.88 81 LEU A N 1
ATOM 618 C CA . LEU A 1 81 ? -6.957 2.467 16.884 1.00 95.88 81 LEU A CA 1
ATOM 619 C C . LEU A 1 81 ? -6.741 1.702 18.196 1.00 95.88 81 LEU A C 1
ATOM 621 O O . LEU A 1 81 ? -7.705 1.318 18.847 1.00 95.88 81 LEU A O 1
ATOM 625 N N . SER A 1 82 ? -5.482 1.512 18.604 1.00 96.25 82 SER A N 1
ATOM 626 C CA . SER A 1 82 ? -5.145 0.895 19.894 1.00 96.25 82 SER A CA 1
ATOM 627 C C . SER A 1 82 ? -5.746 1.668 21.072 1.00 96.25 82 SER A C 1
ATOM 629 O O . SER A 1 82 ? -6.347 1.065 21.958 1.00 96.25 82 SER A O 1
ATOM 631 N N . ILE A 1 83 ? -5.615 3.000 21.057 1.00 96.19 83 ILE A N 1
ATOM 632 C CA . ILE A 1 83 ? -6.177 3.885 22.085 1.00 96.19 83 ILE A CA 1
ATOM 633 C C . ILE A 1 83 ? -7.702 3.767 22.110 1.00 96.19 83 ILE A C 1
ATOM 635 O O . ILE A 1 83 ? -8.263 3.505 23.167 1.00 96.19 83 ILE A O 1
ATOM 639 N N . ASP A 1 84 ? -8.367 3.844 20.957 1.00 96.06 84 ASP A N 1
ATOM 640 C CA . ASP A 1 84 ? -9.827 3.728 20.893 1.00 96.06 84 ASP A CA 1
ATOM 641 C C . ASP A 1 84 ? -10.360 2.384 21.394 1.00 96.06 84 ASP A C 1
ATOM 643 O O . ASP A 1 84 ? -11.436 2.336 21.985 1.00 96.06 84 ASP A O 1
ATOM 647 N N . ILE A 1 85 ? -9.641 1.283 21.147 1.00 95.94 85 ILE A N 1
ATOM 648 C CA . ILE A 1 85 ? -10.001 -0.036 21.685 1.00 95.94 85 ILE A CA 1
ATOM 649 C C . ILE A 1 85 ? -9.970 0.007 23.215 1.00 95.94 85 ILE A C 1
ATOM 651 O O . ILE A 1 85 ? -10.899 -0.472 23.868 1.00 95.94 85 ILE A O 1
ATOM 655 N N . LEU A 1 86 ? -8.921 0.594 23.796 1.00 95.88 86 LEU A N 1
ATOM 656 C CA . LEU A 1 86 ? -8.804 0.735 25.246 1.00 95.88 86 LEU A CA 1
ATOM 657 C C . LEU A 1 86 ? -9.888 1.659 25.808 1.00 95.88 86 LEU A C 1
ATOM 659 O O . LEU A 1 86 ? -10.503 1.324 26.818 1.00 95.88 86 LEU A O 1
ATOM 663 N N . ASP A 1 87 ? -10.164 2.779 25.146 1.00 95.06 87 ASP A N 1
ATOM 664 C CA . ASP A 1 87 ? -11.201 3.725 25.560 1.00 95.06 87 ASP A CA 1
ATOM 665 C C . ASP A 1 87 ? -12.599 3.115 25.444 1.00 95.06 87 ASP A C 1
ATOM 667 O O . ASP A 1 87 ? -13.446 3.319 26.316 1.00 95.06 87 ASP A O 1
ATOM 671 N N . TYR A 1 88 ? -12.833 2.285 24.429 1.00 95.38 88 TYR A N 1
ATOM 672 C CA . TYR A 1 88 ? -14.052 1.499 24.312 1.00 95.38 88 TYR A CA 1
ATOM 673 C C . TYR A 1 88 ? -14.224 0.559 25.512 1.00 95.38 88 TYR A C 1
ATOM 675 O O . TYR A 1 88 ? -15.289 0.559 26.132 1.00 95.38 88 TYR A O 1
ATOM 683 N N . ILE A 1 89 ? -13.187 -0.202 25.882 1.00 94.88 89 ILE A N 1
ATOM 684 C CA . ILE A 1 89 ? -13.228 -1.110 27.042 1.00 94.88 89 ILE A CA 1
ATOM 685 C C . ILE A 1 89 ? -13.472 -0.318 28.334 1.00 94.88 89 ILE A C 1
ATOM 687 O O . ILE A 1 89 ? -14.384 -0.658 29.088 1.00 94.88 89 ILE A O 1
ATOM 691 N N . LYS A 1 90 ? -12.741 0.783 28.548 1.00 94.44 90 LYS A N 1
ATOM 692 C CA . LYS A 1 90 ? -12.927 1.676 29.706 1.00 94.44 90 LYS A CA 1
ATOM 693 C C . LYS A 1 90 ? -14.332 2.269 29.767 1.00 94.44 90 LYS A C 1
ATOM 695 O O . LYS A 1 90 ? -14.898 2.385 30.847 1.00 94.44 90 LYS A O 1
ATOM 700 N N . SER A 1 91 ? -14.927 2.622 28.626 1.00 94.19 91 SER A N 1
ATOM 701 C CA . SER A 1 91 ? -16.301 3.140 28.594 1.00 94.19 91 SER A CA 1
ATOM 702 C C . SER A 1 91 ? -17.318 2.100 29.077 1.00 94.19 91 SER A C 1
ATOM 704 O O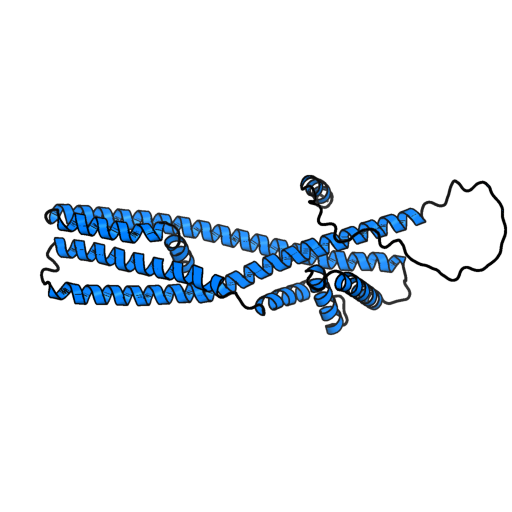 . SER A 1 91 ? -18.305 2.455 29.718 1.00 94.19 91 SER A O 1
ATOM 706 N N . ILE A 1 92 ? -17.073 0.811 28.814 1.00 93.62 92 ILE A N 1
ATOM 707 C CA . ILE A 1 92 ? -17.902 -0.283 29.333 1.00 93.62 92 ILE A CA 1
ATOM 708 C C . ILE A 1 92 ? -17.634 -0.488 30.825 1.00 93.62 92 ILE A C 1
ATOM 710 O O . ILE A 1 92 ? -18.581 -0.681 31.581 1.00 93.62 92 ILE A O 1
ATOM 714 N N . GLU A 1 93 ? -16.375 -0.397 31.254 1.00 92.94 93 GLU A N 1
ATOM 715 C CA . GLU A 1 93 ? -15.983 -0.472 32.667 1.00 92.94 93 GLU A CA 1
ATOM 716 C C . GLU A 1 93 ? -16.654 0.619 33.509 1.00 92.94 93 GLU A C 1
ATOM 718 O O . GLU A 1 93 ? -17.201 0.338 34.572 1.00 92.94 93 GLU A O 1
ATOM 723 N N . GLN A 1 94 ? -16.715 1.851 33.003 1.00 90.81 94 GLN A N 1
ATOM 724 C CA . GLN A 1 94 ? -17.441 2.932 33.666 1.00 90.81 94 GLN A CA 1
ATOM 725 C C . GLN A 1 94 ? -18.922 2.591 33.848 1.00 90.81 94 GLN A C 1
ATOM 727 O O . GLN A 1 94 ? -19.443 2.751 34.944 1.00 90.81 94 GLN A O 1
ATOM 732 N N . ILE A 1 95 ? -19.594 2.081 32.810 1.00 90.31 95 ILE A N 1
ATOM 733 C CA . ILE A 1 95 ? -21.010 1.680 32.896 1.00 90.31 95 ILE A CA 1
ATOM 734 C C . ILE A 1 95 ? -21.199 0.538 33.899 1.00 90.31 95 ILE A C 1
ATOM 736 O O . ILE A 1 95 ? -22.161 0.553 34.664 1.00 90.31 95 ILE A O 1
ATOM 740 N N . TYR A 1 96 ? -20.279 -0.426 33.912 1.00 92.00 96 TYR A N 1
ATOM 741 C CA . TYR A 1 96 ? -20.308 -1.562 34.829 1.00 92.00 96 TYR A CA 1
ATOM 742 C C . TYR A 1 96 ? -20.376 -1.115 36.297 1.00 92.00 96 TYR A C 1
ATOM 744 O O . TYR A 1 96 ? -21.236 -1.601 37.033 1.00 92.00 96 TYR A O 1
ATOM 752 N N . TYR A 1 97 ? -19.562 -0.130 36.698 1.00 89.06 97 TYR A N 1
ATOM 753 C CA . TYR A 1 97 ? -19.583 0.410 38.064 1.00 89.06 97 TYR A CA 1
ATOM 754 C C . TYR A 1 97 ? -20.921 1.062 38.459 1.00 89.06 97 TYR A C 1
ATOM 756 O O . TYR A 1 97 ? -21.214 1.144 39.650 1.00 89.06 97 TYR A O 1
ATOM 764 N N . TYR A 1 98 ? -21.732 1.519 37.496 1.00 85.56 98 TYR A N 1
ATOM 765 C CA . TYR A 1 98 ? -23.031 2.148 37.764 1.00 85.56 98 TYR A CA 1
ATOM 766 C C . TYR A 1 98 ? -24.216 1.180 37.686 1.00 85.56 98 TYR A C 1
ATOM 768 O O . TYR A 1 98 ? -25.178 1.357 38.429 1.00 85.56 98 TYR A O 1
ATOM 776 N N . GLU A 1 99 ? -24.197 0.207 36.767 1.00 85.38 99 GLU A N 1
ATOM 777 C CA . GLU A 1 99 ? -25.387 -0.599 36.466 1.00 85.38 99 GLU A CA 1
ATOM 778 C C . GLU A 1 99 ? -25.527 -1.849 37.343 1.00 85.38 99 GLU A C 1
ATOM 780 O O . GLU A 1 99 ? -26.632 -2.098 37.814 1.00 85.38 99 GLU A O 1
ATOM 785 N N . ASN A 1 100 ? -24.477 -2.660 37.536 1.00 73.69 100 ASN A N 1
ATOM 786 C CA . ASN A 1 100 ? -24.604 -3.956 38.224 1.00 73.69 100 ASN A CA 1
ATOM 787 C C . ASN A 1 100 ? -23.251 -4.481 38.752 1.00 73.69 100 ASN A C 1
ATOM 789 O O . ASN A 1 100 ? -22.512 -5.095 37.980 1.00 73.69 100 ASN A O 1
ATOM 793 N N . PRO A 1 101 ? -22.941 -4.329 40.053 1.00 73.12 101 PRO A N 1
ATOM 794 C CA . PRO A 1 101 ? -21.701 -4.847 40.638 1.00 73.12 101 PRO A CA 1
ATOM 795 C C . PRO A 1 101 ? -21.709 -6.366 40.906 1.00 73.12 101 PRO A C 1
ATOM 797 O O . PRO A 1 101 ? -20.675 -6.912 41.277 1.00 73.12 101 PRO A O 1
ATOM 800 N N . ASP A 1 102 ? -22.849 -7.050 40.738 1.00 88.00 102 ASP A N 1
ATOM 801 C CA . ASP A 1 102 ? -23.001 -8.468 41.110 1.00 88.00 102 ASP A CA 1
ATOM 802 C C . ASP A 1 102 ? -22.420 -9.456 40.077 1.00 88.00 102 ASP A C 1
ATOM 804 O O . ASP A 1 102 ? -22.169 -10.617 40.400 1.00 88.00 102 ASP A O 1
ATOM 808 N N . LEU A 1 103 ? -22.208 -9.018 38.831 1.00 90.94 103 LEU A N 1
ATOM 809 C CA . LEU A 1 103 ? -21.597 -9.821 37.762 1.00 90.94 103 LEU A CA 1
ATOM 810 C C . LEU A 1 103 ? -20.097 -9.556 37.674 1.00 90.94 103 LEU A C 1
ATOM 812 O O . LEU A 1 103 ? -19.648 -8.459 37.973 1.00 90.94 103 LEU A O 1
ATOM 816 N N . SER A 1 104 ? -19.306 -10.511 37.180 1.00 92.88 104 SER A N 1
ATOM 817 C CA . SER A 1 104 ? -17.907 -10.200 36.873 1.00 92.88 104 SER A CA 1
ATOM 818 C C . SER A 1 104 ? -17.817 -9.213 35.699 1.00 92.88 104 SER A C 1
ATOM 820 O O . SER A 1 104 ? -18.587 -9.299 34.737 1.00 92.88 104 SER A O 1
ATOM 822 N N . PHE A 1 105 ? -16.839 -8.296 35.724 1.00 92.50 105 PHE A N 1
ATOM 823 C CA . PHE A 1 105 ? -16.639 -7.342 34.623 1.00 92.50 105 PHE A CA 1
ATOM 824 C C . PHE A 1 105 ? -16.492 -8.044 33.265 1.00 92.50 105 PHE A C 1
ATOM 826 O O . PHE A 1 105 ? -17.032 -7.580 32.265 1.00 92.50 105 PHE A O 1
ATOM 833 N N . ASN A 1 106 ? -15.814 -9.196 33.228 1.00 93.12 106 ASN A N 1
ATOM 834 C CA . ASN A 1 106 ? -15.636 -9.972 32.004 1.00 93.12 106 ASN A CA 1
ATOM 835 C C . ASN A 1 106 ? -16.976 -10.446 31.423 1.00 93.12 106 ASN A C 1
ATOM 837 O O . ASN A 1 106 ? -17.171 -10.352 30.211 1.00 93.12 106 ASN A O 1
ATOM 841 N N . GLU A 1 107 ? -17.897 -10.944 32.249 1.00 92.50 107 GLU A N 1
ATOM 842 C CA . GLU A 1 107 ? -19.228 -11.369 31.793 1.00 92.50 107 GLU A CA 1
ATOM 843 C C . GLU A 1 107 ? -20.065 -10.173 31.341 1.00 92.50 107 GLU A C 1
ATOM 845 O O . GLU A 1 107 ? -20.700 -10.224 30.284 1.00 92.50 107 GLU A O 1
ATOM 850 N N . PHE A 1 108 ? -20.014 -9.071 32.093 1.00 93.50 108 PHE A N 1
ATOM 851 C CA . PHE A 1 108 ? -20.695 -7.836 31.718 1.00 93.50 108 PHE A CA 1
ATOM 852 C C . PHE A 1 108 ? -20.186 -7.294 30.375 1.00 93.50 108 PHE A C 1
ATOM 854 O O . PHE A 1 108 ? -20.982 -6.953 29.496 1.00 93.50 108 PHE A O 1
ATOM 861 N N . PHE A 1 109 ? -18.864 -7.280 30.182 1.00 94.50 109 PHE A N 1
ATOM 862 C CA . PHE A 1 109 ? -18.223 -6.887 28.932 1.00 94.50 109 PHE A CA 1
ATOM 863 C C . PHE A 1 109 ? -18.715 -7.742 27.764 1.00 94.50 109 PHE A C 1
ATOM 865 O O . PHE A 1 109 ? -19.114 -7.187 26.740 1.00 94.50 109 PHE A O 1
ATOM 872 N N . LYS A 1 110 ? -18.774 -9.071 27.932 1.00 95.12 110 LYS A N 1
ATOM 873 C CA . LYS A 1 110 ? -19.295 -9.990 26.910 1.00 95.12 110 LYS A CA 1
ATOM 874 C C . LYS A 1 110 ? -20.744 -9.668 26.541 1.00 95.12 110 LYS A C 1
ATOM 876 O O . LYS A 1 110 ? -21.050 -9.499 25.363 1.00 95.12 110 LYS A O 1
ATOM 881 N N . ILE A 1 111 ? -21.623 -9.531 27.536 1.00 94.44 111 ILE A N 1
ATOM 882 C CA . ILE A 1 111 ? -23.049 -9.228 27.322 1.00 94.44 111 ILE A CA 1
ATOM 883 C C . ILE A 1 111 ? -23.215 -7.893 26.587 1.00 94.44 111 ILE A C 1
ATOM 885 O O . ILE A 1 111 ? -24.039 -7.777 25.673 1.00 94.44 111 ILE A O 1
ATOM 889 N N . LYS A 1 112 ? -22.438 -6.875 26.976 1.00 93.94 112 LYS A N 1
ATOM 890 C CA . LYS A 1 112 ? -22.489 -5.554 26.345 1.00 93.94 112 LYS A CA 1
ATOM 891 C C . LYS A 1 112 ? -21.986 -5.605 24.905 1.00 93.94 112 LYS A C 1
ATOM 893 O O . LYS A 1 112 ? -22.651 -5.078 24.017 1.00 93.94 112 LYS A O 1
ATOM 898 N N . LEU A 1 113 ? -20.867 -6.286 24.672 1.00 94.81 113 LEU A N 1
ATOM 899 C CA . LEU A 1 113 ? -20.290 -6.469 23.344 1.00 94.81 113 LEU A CA 1
ATOM 900 C C . LEU A 1 113 ? -21.252 -7.209 22.404 1.00 94.81 113 LEU A C 1
ATOM 902 O O . LEU A 1 113 ? -21.447 -6.773 21.271 1.00 94.81 113 LEU A O 1
ATOM 906 N N . ASP A 1 114 ? -21.910 -8.268 22.884 1.00 96.06 114 ASP A N 1
ATOM 907 C CA . ASP A 1 114 ? -22.931 -8.999 22.125 1.00 96.06 114 ASP A CA 1
ATOM 908 C C . ASP A 1 114 ? -24.136 -8.116 21.783 1.00 96.06 114 ASP A C 1
ATOM 910 O O . ASP A 1 114 ? -24.630 -8.140 20.652 1.00 96.06 114 ASP A O 1
ATOM 914 N N . ARG A 1 115 ? -24.597 -7.297 22.736 1.00 94.88 115 ARG A N 1
ATOM 915 C CA . ARG A 1 115 ? -25.697 -6.353 22.503 1.00 94.88 115 ARG A CA 1
ATOM 916 C C . ARG A 1 115 ? -25.338 -5.336 21.421 1.00 94.88 115 ARG A C 1
ATOM 918 O O . ARG A 1 115 ? -26.137 -5.127 20.506 1.00 94.88 115 ARG A O 1
ATOM 925 N N . ASP A 1 116 ? -24.149 -4.749 21.509 1.00 93.88 116 ASP A N 1
ATOM 926 C CA . ASP A 1 116 ? -23.678 -3.748 20.552 1.00 93.88 116 ASP A CA 1
ATOM 927 C C . ASP A 1 116 ? -23.497 -4.373 19.158 1.00 93.88 116 ASP A C 1
ATOM 929 O O . ASP A 1 116 ? -23.956 -3.811 18.161 1.00 93.88 116 ASP A O 1
ATOM 933 N N . LEU A 1 117 ? -22.953 -5.594 19.078 1.00 94.75 117 LEU A N 1
ATOM 934 C CA . LEU A 1 117 ? -22.851 -6.356 17.829 1.00 94.75 117 LEU A CA 1
ATOM 935 C C . LEU A 1 117 ? -24.212 -6.656 17.196 1.00 94.75 117 LEU A C 1
ATOM 937 O O . LEU A 1 117 ? -24.366 -6.496 15.984 1.00 94.75 117 LEU A O 1
ATOM 941 N N . ILE A 1 118 ? -25.210 -7.068 17.983 1.00 95.56 118 ILE A N 1
ATOM 942 C CA . ILE A 1 118 ? -26.568 -7.318 17.477 1.00 95.56 118 ILE A CA 1
ATOM 943 C C . ILE A 1 118 ? -27.198 -6.017 16.973 1.00 95.56 118 ILE A C 1
ATOM 945 O O . ILE A 1 118 ? -27.835 -6.012 15.917 1.00 95.56 118 ILE A O 1
ATOM 949 N N . GLN A 1 119 ? -27.028 -4.914 17.704 1.00 93.94 119 GLN A N 1
ATOM 950 C CA . GLN A 1 119 ? -27.577 -3.615 17.323 1.00 93.94 119 GLN A CA 1
ATOM 951 C C . GLN A 1 119 ? -26.968 -3.114 16.009 1.00 93.94 119 GLN A C 1
ATOM 953 O O . GLN A 1 119 ? -27.706 -2.750 15.091 1.00 93.94 119 GLN A O 1
ATOM 958 N N . ILE A 1 120 ? -25.641 -3.151 15.891 1.00 92.06 120 ILE A N 1
ATOM 959 C CA . ILE A 1 120 ? -24.928 -2.696 14.692 1.00 92.06 120 ILE A CA 1
ATOM 960 C C . ILE A 1 120 ? -25.180 -3.657 13.527 1.00 92.06 120 ILE A C 1
ATOM 962 O O . ILE A 1 120 ? -25.450 -3.214 12.414 1.00 92.06 120 ILE A O 1
ATOM 966 N N . GLY A 1 121 ? -25.185 -4.968 13.774 1.00 91.62 121 GLY A N 1
ATOM 967 C CA . GLY A 1 121 ? -25.428 -5.989 12.754 1.00 91.62 121 GLY A CA 1
ATOM 968 C C . GLY A 1 121 ? -26.844 -5.969 12.164 1.00 91.62 121 GLY A C 1
ATOM 969 O O . GLY A 1 121 ? -27.053 -6.510 11.078 1.00 91.62 121 GLY A O 1
ATOM 970 N N . ARG A 1 122 ? -27.816 -5.341 12.841 1.00 92.88 122 ARG A N 1
ATOM 971 C CA . ARG A 1 122 ? -29.144 -5.047 12.271 1.00 92.88 122 ARG A CA 1
ATOM 972 C C . ARG A 1 122 ? -29.124 -3.866 11.302 1.00 92.88 122 ARG A C 1
ATOM 974 O O . ARG A 1 122 ? -29.980 -3.817 10.427 1.00 92.88 122 ARG A O 1
ATOM 981 N N . MET A 1 123 ? -28.191 -2.929 11.471 1.00 89.62 123 MET A N 1
ATOM 982 C CA . MET A 1 123 ? -28.073 -1.733 10.632 1.00 89.62 123 MET A CA 1
ATOM 983 C C . MET A 1 123 ? -27.131 -1.976 9.452 1.00 89.62 123 MET A C 1
ATOM 985 O O . MET A 1 123 ? -27.530 -1.801 8.305 1.00 89.62 123 MET A O 1
ATOM 989 N N . ASP A 1 124 ? -25.898 -2.404 9.731 1.00 91.69 124 ASP A N 1
ATOM 990 C CA . ASP A 1 124 ? -24.868 -2.626 8.720 1.00 91.69 124 ASP A CA 1
ATOM 991 C C . ASP A 1 124 ? -23.797 -3.625 9.202 1.00 91.69 124 ASP A C 1
ATOM 993 O O . ASP A 1 124 ? -22.870 -3.285 9.944 1.00 91.69 124 ASP A O 1
ATOM 997 N N . LYS A 1 125 ? -23.892 -4.871 8.716 1.00 90.44 125 LYS A N 1
ATOM 998 C CA . LYS A 1 125 ? -22.893 -5.932 8.960 1.00 90.44 125 LYS A CA 1
ATOM 999 C C . LYS A 1 125 ? -21.564 -5.691 8.246 1.00 90.44 125 LYS A C 1
ATOM 1001 O O . LYS A 1 125 ? -20.566 -6.325 8.579 1.00 90.44 125 LYS A O 1
ATOM 1006 N N . THR A 1 126 ? -21.546 -4.830 7.232 1.00 89.31 126 THR A N 1
ATOM 1007 C CA . THR A 1 126 ? -20.339 -4.533 6.453 1.00 89.31 126 THR A CA 1
ATOM 1008 C C . THR A 1 126 ? -19.518 -3.395 7.052 1.00 89.31 126 THR A C 1
ATOM 1010 O O . THR A 1 126 ? -18.354 -3.231 6.669 1.00 89.31 126 THR A O 1
ATOM 1013 N N . SER A 1 127 ? -20.086 -2.677 8.030 1.00 92.44 127 SER A N 1
ATOM 1014 C CA . SER A 1 127 ? -19.439 -1.568 8.727 1.00 92.44 127 SER A CA 1
ATOM 1015 C C . SER A 1 127 ? -18.116 -1.979 9.378 1.00 92.44 127 SER A C 1
ATOM 1017 O O . SER A 1 127 ? -17.955 -3.077 9.921 1.00 92.44 127 SER A O 1
ATOM 1019 N N . SER A 1 128 ? -17.146 -1.067 9.350 1.00 92.12 128 SER A N 1
ATOM 1020 C CA . SER A 1 128 ? -15.840 -1.260 9.988 1.00 92.12 128 SER A CA 1
ATOM 1021 C C . SER A 1 128 ? -15.970 -1.415 11.507 1.00 92.12 128 SER A C 1
ATOM 1023 O O . SER A 1 128 ? -15.201 -2.168 12.102 1.00 92.12 128 SER A O 1
ATOM 1025 N N . LEU A 1 129 ? -16.988 -0.793 12.114 1.00 93.31 129 LEU A N 1
ATOM 1026 C CA . LEU A 1 129 ? -17.361 -0.950 13.517 1.00 93.31 129 LEU A CA 1
ATOM 1027 C C . LEU A 1 129 ? -17.818 -2.378 13.829 1.00 93.31 129 LEU A C 1
ATOM 1029 O O . LEU A 1 129 ? -17.327 -2.981 14.779 1.00 93.31 129 LEU A O 1
ATOM 1033 N N . TYR A 1 130 ? -18.711 -2.952 13.015 1.00 94.12 130 TYR A N 1
ATOM 1034 C CA . TYR A 1 130 ? -19.125 -4.345 13.194 1.00 94.12 130 TYR A CA 1
ATOM 1035 C C . TYR A 1 130 ? -17.920 -5.288 13.114 1.00 94.12 130 TYR A C 1
ATOM 1037 O O . TYR A 1 130 ? -17.747 -6.151 13.974 1.00 94.12 130 TYR A O 1
ATOM 1045 N N . LYS A 1 131 ? -17.041 -5.077 12.124 1.00 94.25 131 LYS A N 1
ATOM 1046 C CA . LYS A 1 131 ? -15.826 -5.882 11.945 1.00 94.25 131 LYS A CA 1
ATOM 1047 C C . LYS A 1 131 ? -14.911 -5.813 13.165 1.00 94.25 131 LYS A C 1
ATOM 1049 O O . LYS A 1 131 ? -14.547 -6.862 13.688 1.00 94.25 131 LYS A O 1
ATOM 1054 N N . ILE A 1 132 ? -14.575 -4.622 13.664 1.00 95.38 132 ILE A N 1
ATOM 1055 C CA . ILE A 1 132 ? -13.683 -4.524 14.829 1.00 95.38 132 ILE A CA 1
ATOM 1056 C C . ILE A 1 132 ? -14.305 -5.130 16.088 1.00 95.38 132 ILE A C 1
ATOM 1058 O O . ILE A 1 132 ? -13.625 -5.864 16.799 1.00 95.38 132 ILE A O 1
ATOM 1062 N N . LEU A 1 133 ? -15.601 -4.922 16.328 1.00 95.12 133 LEU A N 1
ATOM 1063 C CA . LEU A 1 133 ? -16.276 -5.529 17.476 1.00 95.12 133 LEU A CA 1
ATOM 1064 C C . LEU A 1 133 ? -16.361 -7.055 17.351 1.00 95.12 133 LEU A C 1
ATOM 1066 O O . LEU A 1 133 ? -16.221 -7.752 18.354 1.00 95.12 133 LEU A O 1
ATOM 1070 N N . SER A 1 134 ? -16.529 -7.590 16.137 1.00 95.38 134 SER A N 1
ATOM 1071 C CA . SER A 1 134 ? -16.518 -9.041 15.912 1.00 95.38 134 SER A CA 1
ATOM 1072 C C . SER A 1 134 ? -15.143 -9.647 16.194 1.00 95.38 134 SER A C 1
ATOM 1074 O O . SER A 1 134 ? -15.064 -10.691 16.833 1.00 95.38 134 SER A O 1
ATOM 1076 N N . ILE A 1 135 ? -14.069 -8.942 15.826 1.00 94.94 135 ILE A N 1
ATOM 1077 C CA . ILE A 1 135 ? -12.690 -9.334 16.140 1.00 94.94 135 ILE A CA 1
ATOM 1078 C C . ILE A 1 135 ? -12.455 -9.297 17.653 1.00 94.94 135 ILE A C 1
ATOM 1080 O O . ILE A 1 135 ? -11.891 -10.233 18.210 1.00 94.94 135 ILE A O 1
ATOM 1084 N N . MET A 1 136 ? -12.914 -8.242 18.334 1.00 94.62 136 MET A N 1
ATOM 1085 C CA . MET A 1 136 ? -12.823 -8.138 19.795 1.00 94.62 136 MET A CA 1
ATOM 1086 C C . MET A 1 136 ? -13.564 -9.279 20.494 1.00 94.62 136 MET A C 1
ATOM 1088 O O . MET A 1 136 ? -13.072 -9.803 21.493 1.00 94.62 136 MET A O 1
ATOM 1092 N N . LYS A 1 137 ? -14.732 -9.667 19.970 1.00 95.12 137 LYS A N 1
ATOM 1093 C CA . LYS A 1 137 ? -15.518 -10.785 20.494 1.00 95.12 137 LYS A CA 1
ATOM 1094 C C . LYS A 1 137 ? -14.788 -12.109 20.313 1.00 95.12 137 LYS A C 1
ATOM 1096 O O . LYS A 1 137 ? -14.678 -12.861 21.273 1.00 95.12 137 LYS A O 1
ATOM 1101 N N . GLU A 1 138 ? -14.283 -12.379 19.115 1.00 94.19 138 GLU A N 1
ATOM 1102 C CA . GLU A 1 138 ? -13.552 -13.613 18.829 1.00 94.19 138 GLU A CA 1
ATOM 1103 C C . GLU A 1 138 ? -12.295 -13.736 19.705 1.00 94.19 138 GLU A C 1
ATOM 1105 O O . GLU A 1 138 ? -12.034 -14.790 20.280 1.00 94.19 138 GLU A O 1
ATOM 1110 N N . GLU A 1 139 ? -11.556 -12.637 19.879 1.00 93.50 139 GLU A N 1
ATOM 1111 C CA . GLU A 1 139 ? -10.371 -12.597 20.740 1.00 93.50 139 GLU A CA 1
ATOM 1112 C C . GLU A 1 139 ? -10.722 -12.850 22.214 1.00 93.50 139 GLU A C 1
ATOM 1114 O O . GLU A 1 139 ? -10.021 -13.584 22.915 1.00 93.50 139 GLU A O 1
ATOM 1119 N N . TYR A 1 140 ? -11.835 -12.278 22.679 1.00 92.81 140 TYR A N 1
ATOM 1120 C CA . TYR A 1 140 ? -12.355 -12.528 24.018 1.00 92.81 140 TYR A CA 1
ATOM 1121 C C . TYR A 1 140 ? -12.778 -13.996 24.195 1.00 92.81 140 TYR A C 1
ATOM 1123 O O . TYR A 1 140 ? -12.438 -14.612 25.202 1.00 92.81 140 TYR A O 1
ATOM 1131 N N . GLU A 1 141 ? -13.493 -14.581 23.229 1.00 92.81 141 GLU A N 1
ATOM 1132 C CA . GLU A 1 141 ? -13.943 -15.979 23.288 1.00 92.81 141 GLU A CA 1
ATOM 1133 C C . GLU A 1 141 ? -12.767 -16.963 23.262 1.00 92.81 141 GLU A C 1
ATOM 1135 O O . GLU A 1 141 ? -12.783 -17.956 23.996 1.00 92.81 141 GLU A O 1
ATOM 1140 N N . SER A 1 142 ? -11.729 -16.654 22.479 1.00 91.81 142 SER A N 1
ATOM 1141 C CA . SER A 1 142 ? -10.502 -17.448 22.389 1.00 91.81 142 SER A CA 1
ATOM 1142 C C . SER A 1 142 ? -9.694 -17.422 23.689 1.00 91.81 142 SER A C 1
ATOM 1144 O O . SER A 1 142 ? -9.230 -18.465 24.146 1.00 91.81 142 SER A O 1
ATOM 1146 N N . ASN A 1 143 ? -9.525 -16.247 24.304 1.00 90.38 143 ASN A N 1
ATOM 1147 C CA . ASN A 1 143 ? -8.613 -16.079 25.442 1.00 90.38 143 ASN A CA 1
ATOM 1148 C C . ASN A 1 143 ? -9.307 -16.006 26.807 1.00 90.38 143 ASN A C 1
ATOM 1150 O O . ASN A 1 143 ? -8.614 -15.897 27.821 1.00 90.38 143 ASN A O 1
ATOM 1154 N N . GLN A 1 144 ? -10.644 -15.989 26.847 1.00 88.50 144 GLN A N 1
ATOM 1155 C CA . GLN A 1 144 ? -11.459 -15.809 28.060 1.00 88.50 144 GLN A CA 1
ATOM 1156 C C . GLN A 1 144 ? -11.010 -14.608 28.918 1.00 88.50 144 GLN A C 1
ATOM 1158 O O . GLN A 1 144 ? -11.101 -14.614 30.145 1.00 88.50 144 GLN A O 1
ATOM 1163 N N . SER A 1 145 ? -10.463 -13.578 28.272 1.00 89.44 145 SER A N 1
ATOM 1164 C CA . SER A 1 145 ? -9.881 -12.401 28.913 1.00 89.44 145 SER A CA 1
ATOM 1165 C C . SER A 1 145 ? -10.097 -11.161 28.054 1.00 89.44 145 SER A C 1
ATOM 1167 O O . SER A 1 145 ? -10.466 -11.253 26.881 1.00 89.44 145 SER A O 1
ATOM 1169 N N . LEU A 1 146 ? -9.905 -9.984 28.657 1.00 88.50 146 LEU A N 1
ATOM 1170 C CA . LEU A 1 146 ? -10.072 -8.718 27.953 1.00 88.50 146 LEU A CA 1
ATOM 1171 C C . LEU A 1 146 ? -9.155 -8.664 26.728 1.00 88.50 146 LEU A C 1
ATOM 1173 O O . LEU A 1 146 ? -7.959 -8.959 26.838 1.00 88.50 146 LEU A O 1
ATOM 1177 N N . PRO A 1 147 ? -9.699 -8.287 25.563 1.00 88.06 147 PRO A N 1
ATOM 1178 C CA . PRO A 1 147 ? -8.958 -8.391 24.328 1.00 88.06 147 PRO A CA 1
ATOM 1179 C C . PRO A 1 147 ? -7.835 -7.349 24.312 1.00 88.06 147 PRO A C 1
ATOM 1181 O O . PRO A 1 147 ? -8.046 -6.157 24.550 1.00 88.06 147 PRO A O 1
ATOM 1184 N N . LYS A 1 148 ? -6.613 -7.812 24.044 1.00 91.25 148 LYS A N 1
ATOM 1185 C CA . LYS A 1 148 ? -5.431 -6.950 23.956 1.00 91.25 148 LYS A CA 1
ATOM 1186 C C . LYS A 1 148 ? -5.422 -6.243 22.606 1.00 91.25 148 LYS A C 1
ATOM 1188 O O . LYS A 1 148 ? -5.594 -6.882 21.566 1.00 91.25 148 LYS A O 1
ATOM 1193 N N . SER A 1 149 ? -5.162 -4.937 22.607 1.00 87.50 149 SER A N 1
ATOM 1194 C CA . SER A 1 149 ? -5.144 -4.141 21.374 1.00 87.50 149 SER A CA 1
ATOM 1195 C C . SER A 1 149 ? -4.114 -4.650 20.362 1.00 87.50 149 SER A C 1
ATOM 1197 O O . SER A 1 149 ? -4.390 -4.659 19.168 1.00 87.50 149 SER A O 1
ATOM 1199 N N . GLU A 1 150 ? -2.962 -5.153 20.814 1.00 90.38 150 GLU A N 1
ATOM 1200 C CA . GLU A 1 150 ? -1.938 -5.732 19.935 1.00 90.38 150 GLU A CA 1
ATOM 1201 C C . GLU A 1 150 ? -2.439 -6.958 19.160 1.00 90.38 150 GLU A C 1
ATOM 1203 O O . GLU A 1 150 ? -2.214 -7.041 17.952 1.00 90.38 150 GLU A O 1
ATOM 1208 N N . CYS A 1 151 ? -3.166 -7.866 19.819 1.00 89.88 151 CYS A N 1
ATOM 1209 C CA . CYS A 1 151 ? -3.727 -9.067 19.196 1.00 89.88 151 CYS A CA 1
ATOM 1210 C C . CYS A 1 151 ? -4.816 -8.705 18.176 1.00 89.88 151 CYS A C 1
ATOM 1212 O O . CYS A 1 151 ? -4.806 -9.200 17.049 1.00 89.88 151 CYS A O 1
ATOM 1214 N N . ILE A 1 152 ? -5.692 -7.753 18.523 1.00 90.50 152 ILE A N 1
ATOM 1215 C CA . ILE A 1 152 ? -6.704 -7.220 17.598 1.00 90.50 152 ILE A CA 1
ATOM 1216 C C . ILE A 1 152 ? -6.031 -6.617 16.356 1.00 90.50 152 ILE A C 1
ATOM 1218 O O . ILE A 1 152 ? -6.443 -6.892 15.231 1.00 90.50 152 ILE A O 1
ATOM 1222 N N . LEU A 1 153 ? -4.974 -5.820 16.541 1.00 91.06 153 LEU A N 1
ATOM 1223 C CA . LEU A 1 153 ? -4.246 -5.187 15.438 1.00 91.06 153 LEU A CA 1
ATOM 1224 C C . LEU A 1 153 ? -3.546 -6.207 14.528 1.00 91.06 153 LEU A C 1
ATOM 1226 O O . LEU A 1 153 ? -3.533 -6.007 13.314 1.00 91.06 153 LEU A O 1
ATOM 1230 N N . GLN A 1 154 ? -2.988 -7.287 15.085 1.00 91.31 154 GLN A N 1
ATOM 1231 C CA . GLN A 1 154 ? -2.416 -8.388 14.297 1.00 91.31 154 GLN A CA 1
ATOM 1232 C C . GLN A 1 154 ? -3.493 -9.092 13.468 1.00 91.31 154 GLN A C 1
ATOM 1234 O O . GLN A 1 154 ? -3.318 -9.302 12.270 1.00 91.31 154 GLN A O 1
ATOM 1239 N N . ARG A 1 155 ? -4.649 -9.380 14.071 1.00 89.69 155 ARG A N 1
ATOM 1240 C CA . ARG A 1 155 ? -5.769 -10.026 13.379 1.00 89.69 155 ARG A CA 1
ATOM 1241 C C . ARG A 1 155 ? -6.347 -9.150 12.263 1.00 89.69 155 ARG A C 1
ATOM 1243 O O . ARG A 1 155 ? -6.660 -9.656 11.191 1.00 89.69 155 ARG A O 1
ATOM 1250 N N . ILE A 1 156 ? -6.415 -7.831 12.463 1.00 89.88 156 ILE A N 1
ATOM 1251 C CA . ILE A 1 156 ? -6.782 -6.875 11.402 1.00 89.88 156 ILE A CA 1
ATOM 1252 C C . ILE A 1 156 ? -5.771 -6.910 10.249 1.00 89.88 156 ILE A C 1
ATOM 1254 O O . ILE A 1 156 ? -6.182 -6.841 9.093 1.00 89.88 156 ILE A O 1
ATOM 1258 N N . ALA A 1 157 ? -4.473 -7.030 10.547 1.00 88.94 157 ALA A N 1
ATOM 1259 C CA . ALA A 1 157 ? -3.443 -7.110 9.514 1.00 88.94 157 ALA A CA 1
ATOM 1260 C C . ALA A 1 157 ? -3.609 -8.359 8.631 1.00 88.94 157 ALA A C 1
ATOM 1262 O O . ALA A 1 157 ? -3.543 -8.237 7.408 1.00 88.94 157 ALA A O 1
ATOM 1263 N N . HIS A 1 158 ? -3.911 -9.511 9.240 1.00 87.81 158 HIS A N 1
ATOM 1264 C CA . HIS A 1 158 ? -4.168 -10.768 8.528 1.00 87.81 158 HIS A CA 1
ATOM 1265 C C . HIS A 1 158 ? -5.453 -10.739 7.692 1.00 87.81 158 HIS A C 1
ATOM 1267 O O . HIS A 1 158 ? -5.466 -11.225 6.568 1.00 87.81 158 HIS A O 1
ATOM 1273 N N . LEU A 1 159 ? -6.520 -10.085 8.167 1.00 84.81 159 LEU A N 1
ATOM 1274 C CA . LEU A 1 159 ? -7.765 -9.957 7.394 1.00 84.81 159 LEU A CA 1
ATOM 1275 C C . LEU A 1 159 ? -7.588 -9.236 6.051 1.00 84.81 159 LEU A C 1
ATOM 1277 O O . LEU A 1 159 ? -8.394 -9.431 5.140 1.00 84.81 159 LEU A O 1
ATOM 1281 N N . SER A 1 160 ? -6.578 -8.374 5.931 1.00 79.88 160 SER A N 1
ATOM 1282 C CA . SER A 1 160 ? -6.262 -7.732 4.653 1.00 79.88 160 SER A CA 1
ATOM 1283 C C . SER A 1 160 ? -5.381 -8.594 3.756 1.00 79.88 160 SER A C 1
ATOM 1285 O O . SER A 1 160 ? -5.417 -8.392 2.547 1.00 79.88 160 SER A O 1
ATOM 1287 N N . GLU A 1 161 ? -4.607 -9.531 4.311 1.00 81.12 161 GLU A N 1
ATOM 1288 C CA . GLU A 1 161 ? -3.799 -10.478 3.526 1.00 81.12 161 GLU A CA 1
ATOM 1289 C C . GLU A 1 161 ? -4.691 -11.450 2.741 1.00 81.12 161 GLU A C 1
ATOM 1291 O O . GLU A 1 161 ? -4.368 -11.800 1.609 1.00 81.12 161 GLU A O 1
ATOM 1296 N N . ASP A 1 162 ? -5.859 -11.800 3.288 1.00 80.19 162 ASP A N 1
ATOM 1297 C CA . ASP A 1 162 ? -6.814 -12.713 2.648 1.00 80.19 162 ASP A CA 1
ATOM 1298 C C . ASP A 1 162 ? -7.622 -12.073 1.503 1.00 80.19 162 ASP A C 1
ATOM 1300 O O . ASP A 1 162 ? -8.335 -12.771 0.772 1.00 80.19 162 ASP A O 1
ATOM 1304 N N . GLN A 1 163 ? -7.563 -10.746 1.327 1.00 82.12 163 GLN A N 1
ATOM 1305 C CA . GLN A 1 163 ? -8.321 -10.092 0.263 1.00 82.12 163 GLN A CA 1
ATOM 1306 C C . GLN A 1 163 ? -7.597 -10.200 -1.082 1.00 82.12 163 GLN A C 1
ATOM 1308 O O . GLN A 1 163 ? -6.442 -9.787 -1.199 1.00 82.12 163 GLN A O 1
ATOM 1313 N N . PRO A 1 164 ? -8.272 -10.692 -2.140 1.00 84.00 164 PRO A N 1
ATOM 1314 C CA . PRO A 1 164 ? -7.639 -10.837 -3.437 1.00 84.00 164 PRO A CA 1
ATOM 1315 C C . PRO A 1 164 ? -7.247 -9.462 -3.977 1.00 84.00 164 PRO A C 1
ATOM 1317 O O . PRO A 1 164 ? -8.096 -8.594 -4.201 1.00 84.00 164 PRO A O 1
ATOM 1320 N N . VAL A 1 165 ? -5.951 -9.275 -4.221 1.00 86.56 165 VAL A N 1
ATOM 1321 C CA . VAL A 1 165 ? -5.436 -8.045 -4.822 1.00 86.56 165 VAL A CA 1
ATOM 1322 C C . VAL A 1 165 ? -5.956 -7.936 -6.260 1.00 86.56 165 VAL A C 1
ATOM 1324 O O . VAL A 1 165 ? -5.684 -8.829 -7.071 1.00 86.56 165 VAL A O 1
ATOM 1327 N N . PRO A 1 166 ? -6.684 -6.862 -6.617 1.00 88.19 166 PRO A N 1
ATOM 1328 C CA . PRO A 1 166 ? -7.221 -6.714 -7.961 1.00 88.19 166 PRO A CA 1
ATOM 1329 C C . PRO A 1 166 ? -6.110 -6.735 -9.015 1.00 88.19 166 PRO A C 1
ATOM 1331 O O . PRO A 1 166 ? -5.138 -5.997 -8.916 1.00 88.19 166 PRO A O 1
ATOM 1334 N N . LEU A 1 167 ? -6.261 -7.522 -10.082 1.00 87.44 167 LEU A N 1
ATOM 1335 C CA . LEU A 1 167 ? -5.216 -7.650 -11.109 1.00 87.44 167 LEU A CA 1
ATOM 1336 C C . LEU A 1 167 ? -4.783 -6.304 -11.713 1.00 87.44 167 LEU A C 1
ATOM 1338 O O . LEU A 1 167 ? -3.608 -6.118 -12.019 1.00 87.44 167 LEU A O 1
ATOM 1342 N N . TYR A 1 168 ? -5.702 -5.342 -11.847 1.00 86.94 168 TYR A N 1
ATOM 1343 C CA . TYR A 1 168 ? -5.394 -4.027 -12.414 1.00 86.94 168 TYR A CA 1
ATOM 1344 C C . TYR A 1 168 ? -4.380 -3.229 -11.576 1.00 86.94 168 TYR A C 1
ATOM 1346 O O . TYR A 1 168 ? -3.615 -2.446 -12.150 1.00 86.94 168 TYR A O 1
ATOM 1354 N N . THR A 1 169 ? -4.341 -3.425 -10.249 1.00 86.06 169 THR A N 1
ATOM 1355 C CA . THR A 1 169 ? -3.379 -2.737 -9.369 1.00 86.06 169 THR A CA 1
ATOM 1356 C C . THR A 1 169 ? -1.973 -3.299 -9.529 1.00 86.06 169 THR A C 1
ATOM 1358 O O . THR A 1 169 ? -1.016 -2.565 -9.295 1.00 86.06 169 THR A O 1
ATOM 1361 N N . LYS A 1 170 ? -1.850 -4.552 -9.993 1.00 88.50 170 LYS A N 1
ATOM 1362 C CA . LYS A 1 170 ? -0.572 -5.197 -10.320 1.00 88.50 170 LYS A CA 1
ATOM 1363 C C . LYS A 1 170 ? -0.123 -4.891 -11.751 1.00 88.50 170 LYS A C 1
ATOM 1365 O O . LYS A 1 170 ? 1.008 -4.477 -11.980 1.00 88.50 170 LYS A O 1
ATOM 1370 N N . ILE A 1 171 ? -1.025 -5.044 -12.725 1.00 88.75 171 ILE A N 1
ATOM 1371 C CA . ILE A 1 171 ? -0.699 -4.942 -14.159 1.00 88.75 171 ILE A CA 1
ATOM 1372 C C . ILE A 1 171 ? -0.273 -3.526 -14.548 1.00 88.75 171 ILE A C 1
ATOM 1374 O O . ILE A 1 171 ? 0.691 -3.369 -15.289 1.00 88.75 171 ILE A O 1
ATOM 1378 N N . THR A 1 172 ? -0.964 -2.497 -14.052 1.00 84.88 172 THR A N 1
ATOM 1379 C CA . THR A 1 172 ? -0.691 -1.103 -14.440 1.00 84.88 172 THR A CA 1
ATOM 1380 C C . THR A 1 172 ? 0.748 -0.668 -14.120 1.00 84.88 172 THR A C 1
ATOM 1382 O O . THR A 1 172 ? 1.456 -0.264 -15.044 1.00 84.88 172 THR A O 1
ATOM 1385 N N . PRO A 1 173 ? 1.239 -0.771 -12.867 1.00 83.94 173 PRO A N 1
ATOM 1386 C CA . PRO A 1 173 ? 2.612 -0.380 -12.558 1.00 83.94 173 PRO A CA 1
ATOM 1387 C C . PRO A 1 173 ? 3.646 -1.287 -13.241 1.00 83.94 173 PRO A C 1
ATOM 1389 O O . PRO A 1 173 ? 4.663 -0.780 -13.713 1.00 83.94 173 PRO A O 1
ATOM 1392 N N . SER A 1 174 ? 3.386 -2.593 -13.373 1.00 85.94 174 SER A N 1
ATOM 1393 C CA . SER A 1 174 ? 4.277 -3.514 -14.095 1.00 85.94 174 SER A CA 1
ATOM 1394 C C . SER A 1 174 ? 4.394 -3.186 -15.578 1.00 85.94 174 SER A C 1
ATOM 1396 O O . SER A 1 174 ? 5.489 -3.235 -16.134 1.00 85.94 174 SER A O 1
ATOM 1398 N N . PHE A 1 175 ? 3.288 -2.818 -16.223 1.00 86.50 175 PHE A N 1
ATOM 1399 C CA . PHE A 1 175 ? 3.283 -2.395 -17.618 1.00 86.50 175 PHE A CA 1
ATOM 1400 C C . PHE A 1 175 ? 4.066 -1.092 -17.805 1.00 86.50 175 PHE A C 1
ATOM 1402 O O . PHE A 1 175 ? 4.901 -1.006 -18.704 1.00 86.50 175 PHE A O 1
ATOM 1409 N N . CYS A 1 176 ? 3.865 -0.106 -16.926 1.00 83.31 176 CYS A N 1
ATOM 1410 C CA . CYS A 1 176 ? 4.647 1.131 -16.951 1.00 83.31 176 CYS A CA 1
ATOM 1411 C C . CYS A 1 176 ? 6.148 0.861 -16.761 1.00 83.31 176 CYS A C 1
ATOM 1413 O O . CYS A 1 176 ? 6.968 1.408 -17.497 1.00 83.31 176 CYS A O 1
ATOM 1415 N N . ALA A 1 177 ? 6.508 -0.025 -15.828 1.00 85.44 177 ALA A N 1
ATOM 1416 C CA . ALA A 1 177 ? 7.887 -0.451 -15.614 1.00 85.44 177 ALA A CA 1
ATOM 1417 C C . ALA A 1 177 ? 8.477 -1.156 -16.846 1.00 85.44 177 ALA A C 1
ATOM 1419 O O . ALA A 1 177 ? 9.610 -0.864 -17.232 1.00 85.44 177 ALA A O 1
ATOM 1420 N N . PHE A 1 178 ? 7.699 -2.030 -17.493 1.00 89.56 178 PHE A N 1
ATOM 1421 C CA . PHE A 1 178 ? 8.095 -2.720 -18.720 1.00 89.56 178 PHE A CA 1
ATOM 1422 C C . PHE A 1 178 ? 8.371 -1.736 -19.858 1.00 89.56 178 PHE A C 1
ATOM 1424 O O . PHE A 1 178 ? 9.486 -1.688 -20.374 1.00 89.56 178 PHE A O 1
ATOM 1431 N N . VAL A 1 179 ? 7.361 -0.948 -20.250 1.00 87.94 179 VAL A N 1
ATOM 1432 C CA . VAL A 1 179 ? 7.444 -0.012 -21.386 1.00 87.94 179 VAL A CA 1
ATOM 1433 C C . VAL A 1 179 ? 8.559 0.990 -21.156 1.00 87.94 179 VAL A C 1
ATOM 1435 O O . VAL A 1 179 ? 9.336 1.285 -22.061 1.00 87.94 179 VAL A O 1
ATOM 1438 N N . GLY A 1 180 ? 8.658 1.455 -19.920 1.00 81.94 180 GLY A N 1
ATOM 1439 C CA . GLY A 1 180 ? 9.714 2.314 -19.460 1.00 81.94 180 GLY A CA 1
ATOM 1440 C C . GLY A 1 180 ? 11.113 1.741 -19.677 1.00 81.94 180 GLY A C 1
ATOM 1441 O O . GLY A 1 180 ? 11.925 2.317 -20.398 1.00 81.94 180 GLY A O 1
ATOM 1442 N N . ALA A 1 181 ? 11.400 0.597 -19.054 1.00 85.50 181 ALA A N 1
ATOM 1443 C CA . ALA A 1 181 ? 12.712 -0.030 -19.137 1.00 85.50 181 ALA A CA 1
ATOM 1444 C C . ALA A 1 181 ? 13.066 -0.446 -20.569 1.00 85.50 181 ALA A C 1
ATOM 1446 O O . ALA A 1 181 ? 14.186 -0.208 -21.026 1.00 85.50 181 ALA A O 1
ATOM 1447 N N . PHE A 1 182 ? 12.104 -1.028 -21.289 1.00 88.31 182 PHE A N 1
ATOM 1448 C CA . PHE A 1 182 ? 12.273 -1.425 -22.682 1.00 88.31 182 PHE A CA 1
ATOM 1449 C C . PHE A 1 182 ? 12.575 -0.212 -23.565 1.00 88.31 182 PHE A C 1
ATOM 1451 O O . PHE A 1 182 ? 13.561 -0.221 -24.300 1.00 88.31 182 PHE A O 1
ATOM 1458 N N . GLY A 1 183 ? 11.759 0.840 -23.469 1.00 83.50 183 GLY A N 1
ATOM 1459 C CA . GLY A 1 183 ? 11.895 2.056 -24.266 1.00 83.50 183 GLY A CA 1
ATOM 1460 C C . GLY A 1 183 ? 13.215 2.777 -24.011 1.00 83.50 183 GLY A C 1
ATOM 1461 O O . GLY A 1 183 ? 13.885 3.172 -24.966 1.00 83.50 183 GLY A O 1
ATOM 1462 N N . SER A 1 184 ? 13.634 2.888 -22.747 1.00 83.75 184 SER A N 1
ATOM 1463 C CA . SER A 1 184 ? 14.929 3.474 -22.392 1.00 83.75 184 SER A CA 1
ATOM 1464 C C . SER A 1 184 ? 16.102 2.644 -22.920 1.00 83.75 184 SER A C 1
ATOM 1466 O O . SER A 1 184 ? 17.003 3.209 -23.534 1.00 83.75 184 SER A O 1
ATOM 1468 N N . LEU A 1 185 ? 16.098 1.317 -22.745 1.00 85.88 185 LEU A N 1
ATOM 1469 C CA . LEU A 1 185 ? 17.184 0.454 -23.231 1.00 85.88 185 LEU A CA 1
ATOM 1470 C C . LEU A 1 185 ? 17.263 0.450 -24.761 1.00 85.88 185 LEU A C 1
ATOM 1472 O O . LEU A 1 185 ? 18.321 0.730 -25.322 1.00 85.88 185 LEU A O 1
ATOM 1476 N N . ALA A 1 186 ? 16.142 0.197 -25.440 1.00 86.94 186 ALA A N 1
ATOM 1477 C CA . ALA A 1 186 ? 16.092 0.161 -26.897 1.00 86.94 186 ALA A CA 1
ATOM 1478 C C . ALA A 1 186 ? 16.436 1.528 -27.512 1.00 86.94 186 ALA A C 1
ATOM 1480 O O . ALA A 1 186 ? 17.223 1.596 -28.456 1.00 86.94 186 ALA A O 1
ATOM 1481 N N . GLY A 1 187 ? 15.900 2.620 -26.954 1.00 80.50 187 GLY A N 1
ATOM 1482 C CA . GLY A 1 187 ? 16.155 3.984 -27.421 1.00 80.50 187 GLY A CA 1
ATOM 1483 C C . GLY A 1 187 ? 17.616 4.410 -27.257 1.00 80.50 187 GLY A C 1
ATOM 1484 O O . GLY A 1 187 ? 18.221 4.902 -28.213 1.00 80.50 187 GLY A O 1
ATOM 1485 N N . CYS A 1 188 ? 18.215 4.165 -26.086 1.00 80.81 188 CYS A N 1
ATOM 1486 C CA . CYS A 1 188 ? 19.630 4.460 -25.843 1.00 80.81 188 CYS A CA 1
ATOM 1487 C C . CYS A 1 188 ? 20.544 3.656 -26.768 1.00 80.81 188 CYS A C 1
ATOM 1489 O O . CYS A 1 188 ? 21.460 4.208 -27.380 1.00 80.81 188 CYS A O 1
ATOM 1491 N N . SER A 1 189 ? 20.283 2.356 -26.907 1.00 85.81 189 SER A N 1
ATOM 1492 C CA . SER A 1 189 ? 21.082 1.490 -27.767 1.00 85.81 189 SER A CA 1
ATOM 1493 C C . SER A 1 189 ? 20.943 1.848 -29.249 1.00 85.81 189 SER A C 1
ATOM 1495 O O . SER A 1 189 ? 21.945 1.805 -29.964 1.00 85.81 189 SER A O 1
ATOM 1497 N N . ALA A 1 190 ? 19.758 2.259 -29.712 1.00 82.69 190 ALA A N 1
ATOM 1498 C CA . ALA A 1 190 ? 19.568 2.774 -31.068 1.00 82.69 190 ALA A CA 1
ATOM 1499 C C . ALA A 1 190 ? 20.380 4.059 -31.308 1.00 82.69 190 ALA A C 1
ATOM 1501 O O . ALA A 1 190 ? 21.067 4.166 -32.324 1.00 82.69 190 ALA A O 1
ATOM 1502 N N . GLY A 1 191 ? 20.378 4.990 -30.346 1.00 77.19 191 GLY A N 1
ATOM 1503 C CA . GLY A 1 191 ? 21.181 6.215 -30.409 1.00 77.19 191 GLY A CA 1
ATOM 1504 C C . GLY A 1 191 ? 22.687 5.937 -30.486 1.00 77.19 191 GLY A C 1
ATOM 1505 O O . GLY A 1 191 ? 23.362 6.437 -31.386 1.00 77.19 191 GLY A O 1
ATOM 1506 N N . ILE A 1 192 ? 23.214 5.080 -29.600 1.00 81.38 192 ILE A N 1
ATOM 1507 C CA . ILE A 1 192 ? 24.637 4.686 -29.602 1.00 81.38 192 ILE A CA 1
ATOM 1508 C C . ILE A 1 192 ? 25.004 3.963 -30.905 1.00 81.38 192 ILE A C 1
ATOM 1510 O O . ILE A 1 192 ? 26.045 4.247 -31.497 1.00 81.38 192 ILE A O 1
ATOM 1514 N N . SER A 1 193 ? 24.145 3.062 -31.385 1.00 83.12 193 SER A N 1
ATOM 1515 C CA . SER A 1 193 ? 24.376 2.338 -32.642 1.00 83.12 193 SER A CA 1
ATOM 1516 C C . SER A 1 193 ? 24.413 3.287 -33.842 1.00 83.12 193 SER A C 1
ATOM 1518 O O . SER A 1 193 ? 25.273 3.139 -34.712 1.00 83.12 193 SER A O 1
ATOM 1520 N N . GLY A 1 194 ? 23.536 4.298 -33.870 1.00 76.25 194 GLY A N 1
ATOM 1521 C CA . GLY A 1 194 ? 23.546 5.358 -34.879 1.00 76.25 194 GLY A CA 1
ATOM 1522 C C . GLY A 1 194 ? 24.846 6.167 -34.868 1.00 76.25 194 GLY A C 1
ATOM 1523 O O . GLY A 1 194 ? 25.440 6.381 -35.924 1.00 76.25 194 GLY A O 1
ATOM 1524 N N . LEU A 1 195 ? 25.349 6.529 -33.681 1.00 76.88 195 LEU A N 1
ATOM 1525 C CA . LEU A 1 195 ? 26.637 7.219 -33.534 1.00 76.88 195 LEU A CA 1
ATOM 1526 C C . LEU A 1 195 ? 27.813 6.364 -34.033 1.00 76.88 195 LEU A C 1
ATOM 1528 O O . LEU A 1 195 ? 28.626 6.839 -34.824 1.00 76.88 195 LEU A O 1
ATOM 1532 N N . LEU A 1 196 ? 27.888 5.091 -33.627 1.00 81.12 196 LEU A N 1
ATOM 1533 C CA . LEU A 1 196 ? 28.955 4.171 -34.055 1.00 81.12 196 LEU A CA 1
ATOM 1534 C C . LEU A 1 196 ? 28.934 3.923 -35.570 1.00 81.12 196 LEU A C 1
ATOM 1536 O O . LEU A 1 196 ? 29.983 3.813 -36.208 1.00 81.12 196 LEU A O 1
ATOM 1540 N N . THR A 1 197 ? 27.739 3.890 -36.153 1.00 79.25 197 THR A N 1
ATOM 1541 C CA . THR A 1 197 ? 27.542 3.794 -37.603 1.00 79.25 197 THR A CA 1
ATOM 1542 C C . THR A 1 197 ? 28.030 5.045 -38.322 1.00 79.25 197 THR A C 1
ATOM 1544 O O . THR A 1 197 ? 28.772 4.929 -39.293 1.00 79.25 197 THR A O 1
ATOM 1547 N N . GLY A 1 198 ? 27.686 6.238 -37.826 1.00 74.00 198 GLY A N 1
ATOM 1548 C CA . GLY A 1 198 ? 28.123 7.513 -38.412 1.00 74.00 198 GLY A CA 1
ATOM 1549 C C . GLY A 1 198 ? 29.644 7.732 -38.379 1.00 74.00 198 GLY A C 1
ATOM 1550 O O . GLY A 1 198 ? 30.189 8.445 -39.224 1.00 74.00 198 GLY A O 1
ATOM 1551 N N . ILE A 1 199 ? 30.345 7.086 -37.440 1.00 77.56 199 ILE A N 1
ATOM 1552 C CA . ILE A 1 199 ? 31.818 7.085 -37.343 1.00 77.56 199 ILE A CA 1
ATOM 1553 C C . ILE A 1 199 ? 32.451 6.041 -38.287 1.00 77.56 199 ILE A C 1
ATOM 1555 O O . ILE A 1 199 ? 33.659 6.054 -38.510 1.00 77.56 199 ILE A O 1
ATOM 1559 N N . GLY A 1 200 ? 31.653 5.146 -38.879 1.00 77.50 200 GLY A N 1
ATOM 1560 C CA . GLY A 1 200 ? 32.146 4.079 -39.750 1.00 77.50 200 GLY A CA 1
ATOM 1561 C C . GLY A 1 200 ? 32.713 2.875 -38.992 1.00 77.50 200 GLY A C 1
ATOM 1562 O O . GLY A 1 200 ? 33.440 2.077 -39.579 1.00 77.50 200 GLY A O 1
ATOM 1563 N N . VAL A 1 201 ? 32.385 2.706 -37.704 1.00 80.81 201 VAL A N 1
ATOM 1564 C CA . VAL A 1 201 ? 32.753 1.493 -36.943 1.00 80.81 201 VAL A CA 1
ATOM 1565 C C . VAL A 1 201 ? 31.960 0.285 -37.451 1.00 80.81 201 VAL A C 1
ATOM 1567 O O . VAL A 1 201 ? 32.487 -0.822 -37.540 1.00 80.81 201 VAL A O 1
ATOM 1570 N N . PHE A 1 202 ? 30.706 0.508 -37.851 1.00 76.31 202 PHE A N 1
ATOM 1571 C CA . PHE A 1 202 ? 29.842 -0.498 -38.466 1.00 76.31 202 PHE A CA 1
ATOM 1572 C C . PHE A 1 202 ? 29.577 -0.149 -39.935 1.00 76.31 202 PHE A C 1
ATOM 1574 O O . PHE A 1 202 ? 28.559 0.443 -40.275 1.00 76.31 202 PHE A O 1
ATOM 1581 N N . THR A 1 203 ? 30.507 -0.506 -40.824 1.00 70.31 203 THR A N 1
ATOM 1582 C CA . THR A 1 203 ? 30.376 -0.298 -42.284 1.00 70.31 203 THR A CA 1
ATOM 1583 C C . THR A 1 203 ? 29.608 -1.414 -42.993 1.00 70.31 203 THR A C 1
ATOM 1585 O O . THR A 1 203 ? 29.220 -1.259 -44.149 1.00 70.31 203 THR A O 1
ATOM 1588 N N . SER A 1 204 ? 29.376 -2.546 -42.321 1.00 76.50 204 SER A N 1
ATOM 1589 C CA . SER A 1 204 ? 28.714 -3.707 -42.917 1.00 76.50 204 SER A CA 1
ATOM 1590 C C . SER A 1 204 ? 27.216 -3.717 -42.621 1.00 76.50 204 SER A C 1
ATOM 1592 O O . SER A 1 204 ? 26.800 -3.849 -41.469 1.00 76.50 204 SER A O 1
ATOM 1594 N N . PHE A 1 205 ? 26.400 -3.668 -43.679 1.00 71.12 205 PHE A N 1
ATOM 1595 C CA . PHE A 1 205 ? 24.937 -3.794 -43.618 1.00 71.12 205 PHE A CA 1
ATOM 1596 C C . PHE A 1 205 ? 24.459 -5.067 -42.892 1.00 71.12 205 PHE A C 1
ATOM 1598 O O . PHE A 1 205 ? 23.355 -5.088 -42.353 1.00 71.12 205 PHE A O 1
ATOM 1605 N N . ALA A 1 206 ? 25.294 -6.110 -42.816 1.00 74.94 206 ALA A N 1
ATOM 1606 C CA . ALA A 1 206 ? 24.974 -7.358 -42.125 1.00 74.94 206 ALA A CA 1
ATOM 1607 C C . ALA A 1 206 ? 25.078 -7.272 -40.587 1.00 74.94 206 ALA A C 1
ATOM 1609 O O . ALA A 1 206 ? 24.504 -8.111 -39.894 1.00 74.94 206 ALA A O 1
ATOM 1610 N N . ALA A 1 207 ? 25.779 -6.275 -40.033 1.00 74.25 207 ALA A N 1
ATOM 1611 C CA . ALA A 1 207 ? 25.926 -6.123 -38.582 1.00 74.25 207 ALA A CA 1
ATOM 1612 C C . ALA A 1 207 ? 24.655 -5.561 -37.915 1.00 74.25 207 ALA A C 1
ATOM 1614 O O . ALA A 1 207 ? 24.375 -5.879 -36.760 1.00 74.25 207 ALA A O 1
ATOM 1615 N N . PHE A 1 208 ? 23.856 -4.775 -38.645 1.00 77.44 208 PHE A N 1
ATOM 1616 C CA . PHE A 1 208 ? 22.674 -4.093 -38.106 1.00 77.44 208 PHE A CA 1
ATOM 1617 C C . PHE A 1 208 ? 21.564 -5.033 -37.632 1.00 77.44 208 PHE A C 1
ATOM 1619 O O . PHE A 1 208 ? 21.085 -4.837 -36.514 1.00 77.44 208 PHE A O 1
ATOM 1626 N N . PRO A 1 209 ? 21.161 -6.068 -38.398 1.00 81.94 209 PRO A N 1
ATOM 1627 C CA . PRO A 1 209 ? 20.133 -6.992 -37.935 1.00 81.94 209 PRO A CA 1
ATOM 1628 C C . PRO A 1 209 ? 20.588 -7.783 -36.707 1.00 81.94 209 PRO A C 1
ATOM 1630 O O . PRO A 1 209 ? 19.815 -7.962 -35.772 1.00 81.94 209 PRO A O 1
ATOM 1633 N N . LEU A 1 210 ? 21.853 -8.217 -36.676 1.00 84.81 210 LEU A N 1
ATOM 1634 C CA . LEU A 1 210 ? 22.373 -9.035 -35.581 1.00 84.81 210 LEU A CA 1
ATOM 1635 C C . LEU A 1 210 ? 22.489 -8.226 -34.280 1.00 84.81 210 LEU A C 1
ATOM 1637 O O . LEU A 1 210 ? 22.047 -8.678 -33.223 1.00 84.81 210 LEU A O 1
ATOM 1641 N N . LEU A 1 211 ? 23.028 -7.006 -34.370 1.00 82.88 211 LEU A N 1
ATOM 1642 C CA . LEU A 1 211 ? 23.166 -6.093 -33.235 1.00 82.88 211 LEU A CA 1
ATOM 1643 C C . LEU A 1 211 ? 21.796 -5.613 -32.737 1.00 82.88 211 LEU A C 1
ATOM 1645 O O . LEU A 1 211 ? 21.537 -5.631 -31.534 1.00 82.88 211 LEU A O 1
ATOM 1649 N N . GLY A 1 212 ? 20.896 -5.259 -33.659 1.00 83.88 212 GLY A N 1
ATOM 1650 C CA . GLY A 1 212 ? 19.525 -4.862 -33.346 1.00 83.88 212 GLY A CA 1
ATOM 1651 C C . GLY A 1 212 ? 18.750 -5.968 -32.629 1.00 83.88 212 GLY A C 1
ATOM 1652 O O . GLY A 1 212 ? 18.151 -5.710 -31.587 1.00 83.88 212 GLY A O 1
ATOM 1653 N N . CYS A 1 213 ? 18.824 -7.210 -33.118 1.00 88.12 213 CYS A N 1
ATOM 1654 C CA . CYS A 1 213 ? 18.211 -8.361 -32.453 1.00 88.12 213 CYS A CA 1
ATOM 1655 C C . CYS A 1 213 ? 18.798 -8.603 -31.056 1.00 88.12 213 CYS A C 1
ATOM 1657 O O . CYS A 1 213 ? 18.041 -8.862 -30.123 1.00 88.12 213 CYS A O 1
ATOM 1659 N N . GLY A 1 214 ? 20.120 -8.484 -30.891 1.00 90.56 214 GLY A N 1
ATOM 1660 C CA . GLY A 1 214 ? 20.774 -8.640 -29.589 1.00 90.56 214 GLY A CA 1
ATOM 1661 C C . GLY A 1 214 ? 20.318 -7.595 -28.567 1.00 90.56 214 GLY A C 1
ATOM 1662 O O . GLY A 1 214 ? 19.933 -7.945 -27.452 1.00 90.56 214 GLY A O 1
ATOM 1663 N N . ILE A 1 215 ? 20.289 -6.321 -28.967 1.00 89.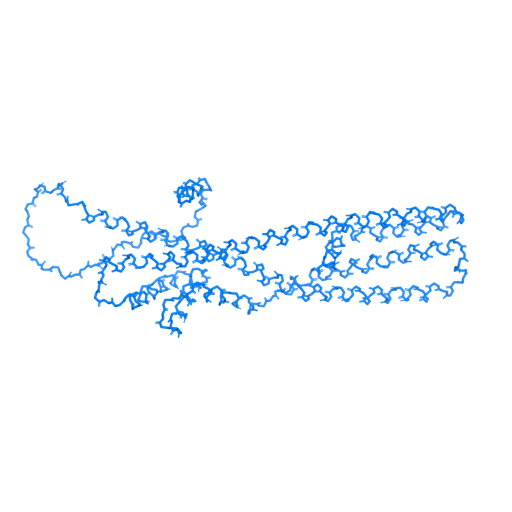56 215 ILE A N 1
ATOM 1664 C CA . ILE A 1 215 ? 19.794 -5.210 -28.140 1.00 89.56 215 ILE A CA 1
ATOM 1665 C C . ILE A 1 215 ? 18.324 -5.421 -27.774 1.00 89.56 215 ILE A C 1
ATOM 1667 O O . ILE A 1 215 ? 17.950 -5.255 -26.615 1.00 89.56 215 ILE A O 1
ATOM 1671 N N . LEU A 1 216 ? 17.492 -5.794 -28.748 1.00 89.75 216 LEU A N 1
ATOM 1672 C CA . LEU A 1 216 ? 16.058 -5.964 -28.537 1.00 89.75 216 LEU A CA 1
ATOM 1673 C C . LEU A 1 216 ? 15.769 -7.148 -27.609 1.00 89.75 216 LEU A C 1
ATOM 1675 O O . LEU A 1 216 ? 14.948 -7.017 -26.704 1.00 89.75 216 LEU A O 1
ATOM 1679 N N . ALA A 1 217 ? 16.493 -8.261 -27.764 1.00 93.75 217 ALA A N 1
ATOM 1680 C CA . ALA A 1 217 ? 16.416 -9.400 -26.853 1.00 93.75 217 ALA A CA 1
ATOM 1681 C C . ALA A 1 217 ? 16.854 -9.019 -25.429 1.00 93.75 217 ALA A C 1
ATOM 1683 O O . ALA A 1 217 ? 16.156 -9.331 -24.465 1.00 93.75 217 ALA A O 1
ATOM 1684 N N . PHE A 1 218 ? 17.966 -8.293 -25.286 1.00 90.88 218 PHE A N 1
ATOM 1685 C CA . PHE A 1 218 ? 18.450 -7.832 -23.984 1.00 90.88 218 PHE A CA 1
ATOM 1686 C C . PHE A 1 218 ? 17.470 -6.865 -23.299 1.00 90.88 218 PHE A C 1
ATOM 1688 O O . PHE A 1 218 ? 17.168 -7.017 -22.110 1.00 90.88 218 PHE A O 1
ATOM 1695 N N . ALA A 1 219 ? 16.934 -5.900 -24.050 1.00 90.56 219 ALA A N 1
ATOM 1696 C CA . ALA A 1 219 ? 15.937 -4.953 -23.562 1.00 90.56 219 ALA A CA 1
ATOM 1697 C C . ALA A 1 219 ? 14.648 -5.668 -23.136 1.00 90.56 219 ALA A C 1
ATOM 1699 O O . ALA A 1 219 ? 14.116 -5.371 -22.069 1.00 90.56 219 ALA A O 1
ATOM 1700 N N . LEU A 1 220 ? 14.183 -6.644 -23.924 1.00 93.19 220 LEU A N 1
ATOM 1701 C CA . LEU A 1 220 ? 13.001 -7.450 -23.617 1.00 93.19 220 LEU A CA 1
ATOM 1702 C C . LEU A 1 220 ? 13.175 -8.236 -22.310 1.00 93.19 220 LEU A C 1
ATOM 1704 O O . LEU A 1 220 ? 12.301 -8.181 -21.445 1.00 93.19 220 LEU A O 1
ATOM 1708 N N . ILE A 1 221 ? 14.302 -8.940 -22.147 1.00 95.00 221 ILE A N 1
ATOM 1709 C CA . ILE A 1 221 ? 14.589 -9.728 -20.938 1.00 95.00 221 ILE A CA 1
ATOM 1710 C C . ILE A 1 221 ? 14.635 -8.809 -19.715 1.00 95.00 221 ILE A C 1
ATOM 1712 O O . ILE A 1 221 ? 13.946 -9.062 -18.727 1.00 95.00 221 ILE A O 1
ATOM 1716 N N . THR A 1 222 ? 15.388 -7.711 -19.796 1.00 90.50 222 THR A N 1
ATOM 1717 C CA . THR A 1 222 ? 15.543 -6.771 -18.677 1.00 90.50 222 THR A CA 1
ATOM 1718 C C . THR A 1 222 ? 14.209 -6.130 -18.300 1.00 90.50 222 THR A C 1
ATOM 1720 O O . THR A 1 222 ? 13.838 -6.125 -17.129 1.00 90.50 222 THR A O 1
ATOM 1723 N N . ALA A 1 223 ? 13.441 -5.647 -19.280 1.00 88.62 223 ALA A N 1
ATOM 1724 C CA . ALA A 1 223 ? 12.127 -5.062 -19.038 1.00 88.62 223 ALA A CA 1
ATOM 1725 C C . ALA A 1 223 ? 11.150 -6.067 -18.410 1.00 88.62 223 ALA A C 1
ATOM 1727 O O . ALA A 1 223 ? 10.395 -5.703 -17.511 1.00 88.62 223 ALA A O 1
ATOM 1728 N N . THR A 1 224 ? 11.200 -7.334 -18.833 1.00 93.75 224 THR A N 1
ATOM 1729 C CA . THR A 1 224 ? 10.373 -8.408 -18.262 1.00 93.75 224 THR A CA 1
ATOM 1730 C C . THR A 1 224 ? 10.733 -8.672 -16.800 1.00 93.75 224 THR A C 1
ATOM 1732 O O . THR A 1 224 ? 9.836 -8.755 -15.963 1.00 93.75 224 THR A O 1
ATOM 1735 N N . LEU A 1 225 ? 12.027 -8.746 -16.468 1.00 93.81 225 LEU A N 1
ATOM 1736 C CA . LEU A 1 225 ? 12.487 -8.930 -15.086 1.00 93.81 225 LEU A CA 1
ATOM 1737 C C . LEU A 1 225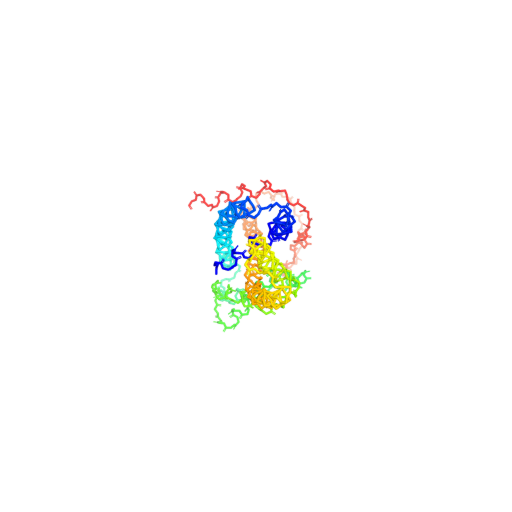 ? 12.036 -7.777 -14.178 1.00 93.81 225 LEU A C 1
ATOM 1739 O O . LEU A 1 225 ? 11.531 -8.014 -13.083 1.00 93.81 225 LEU A O 1
ATOM 1743 N N . LEU A 1 226 ? 12.148 -6.535 -14.653 1.00 89.81 226 LEU A N 1
ATOM 1744 C CA . LEU A 1 226 ? 11.724 -5.355 -13.896 1.00 89.81 226 LEU A CA 1
ATOM 1745 C C . LEU A 1 226 ? 10.208 -5.290 -13.707 1.00 89.81 226 LEU A C 1
ATOM 1747 O O . LEU A 1 226 ? 9.725 -4.988 -12.615 1.00 89.81 226 LEU A O 1
ATOM 1751 N N . ALA A 1 227 ? 9.449 -5.605 -14.755 1.00 90.25 227 ALA A N 1
ATOM 1752 C CA . ALA A 1 227 ? 7.996 -5.681 -14.683 1.00 90.25 227 ALA A CA 1
ATOM 1753 C C . ALA A 1 227 ? 7.533 -6.755 -13.692 1.00 90.25 227 ALA A C 1
ATOM 1755 O O . ALA A 1 227 ? 6.571 -6.531 -12.953 1.00 90.25 227 ALA A O 1
ATOM 1756 N N . TYR A 1 228 ? 8.237 -7.889 -13.653 1.00 92.81 228 TYR A N 1
ATOM 1757 C CA . TYR A 1 228 ? 7.984 -8.977 -12.714 1.00 92.81 228 TYR A CA 1
ATOM 1758 C C . TYR A 1 228 ? 8.292 -8.579 -11.262 1.00 92.81 228 TYR A C 1
ATOM 1760 O O . TYR A 1 228 ? 7.487 -8.847 -10.373 1.00 92.81 228 TYR A O 1
ATOM 1768 N N . GLU A 1 229 ? 9.387 -7.862 -11.001 1.00 90.50 229 GLU A N 1
ATOM 1769 C CA . GLU A 1 229 ? 9.683 -7.354 -9.650 1.00 90.50 229 GLU A CA 1
ATOM 1770 C C . GLU A 1 229 ? 8.630 -6.340 -9.168 1.00 90.50 229 GLU A C 1
ATOM 1772 O O . GLU A 1 229 ? 8.181 -6.381 -8.016 1.00 90.50 229 GLU A O 1
ATOM 1777 N N . VAL A 1 230 ? 8.170 -5.452 -10.055 1.00 88.19 230 VAL A N 1
ATOM 1778 C CA . VAL A 1 230 ? 7.062 -4.529 -9.747 1.00 88.19 230 VAL A CA 1
ATOM 1779 C C . VAL A 1 230 ? 5.763 -5.288 -9.510 1.00 88.19 230 VAL A C 1
ATOM 1781 O O . VAL A 1 230 ? 4.995 -4.928 -8.621 1.00 88.19 230 VAL A O 1
ATOM 1784 N N . PHE A 1 231 ? 5.537 -6.365 -10.261 1.00 90.50 231 PHE A N 1
ATOM 1785 C CA . PHE A 1 231 ? 4.346 -7.190 -10.112 1.00 90.50 231 PHE A CA 1
ATOM 1786 C C . PHE A 1 231 ? 4.286 -7.800 -8.711 1.00 90.50 231 PHE A C 1
ATOM 1788 O O . PHE A 1 231 ? 3.273 -7.656 -8.029 1.00 90.50 231 PHE A O 1
ATOM 1795 N N . LEU A 1 232 ? 5.386 -8.402 -8.251 1.00 89.88 232 LEU A N 1
ATOM 1796 C CA . LEU A 1 232 ? 5.472 -8.982 -6.910 1.00 89.88 232 LEU A CA 1
ATOM 1797 C C . LEU A 1 232 ? 5.360 -7.913 -5.811 1.00 89.88 232 LEU A C 1
ATOM 1799 O O . LEU A 1 232 ? 4.574 -8.063 -4.881 1.00 89.88 232 LEU A O 1
ATOM 1803 N N . SER A 1 233 ? 6.083 -6.797 -5.935 1.00 88.25 233 SER A N 1
ATOM 1804 C CA . SER A 1 233 ? 6.068 -5.740 -4.908 1.00 88.25 233 SER A CA 1
ATOM 1805 C C . SER A 1 233 ? 4.751 -4.956 -4.828 1.00 88.25 233 SER A C 1
ATOM 1807 O O . SER A 1 233 ? 4.435 -4.389 -3.780 1.00 88.25 233 SER A O 1
ATOM 1809 N N . SER A 1 234 ? 3.952 -4.940 -5.900 1.00 87.31 234 SER A N 1
ATOM 1810 C CA . SER A 1 234 ? 2.640 -4.278 -5.912 1.00 87.31 234 SER A CA 1
ATOM 1811 C C . SER A 1 234 ? 1.633 -4.919 -4.951 1.00 87.31 234 SER A C 1
ATOM 1813 O O . SER A 1 234 ? 0.746 -4.232 -4.443 1.00 87.31 234 SER A O 1
ATOM 1815 N N . GLU A 1 235 ? 1.790 -6.213 -4.669 1.00 89.25 235 GLU A N 1
ATOM 1816 C CA . GLU A 1 235 ? 0.953 -6.951 -3.727 1.00 89.25 235 GLU A CA 1
ATOM 1817 C C . GLU A 1 235 ? 1.187 -6.476 -2.294 1.00 89.25 235 GLU A C 1
ATOM 1819 O O . GLU A 1 235 ? 0.246 -6.050 -1.626 1.00 89.25 235 GLU A O 1
ATOM 1824 N N . GLU A 1 236 ? 2.448 -6.424 -1.864 1.00 88.44 236 GLU A N 1
ATOM 1825 C CA . GLU A 1 236 ? 2.810 -5.922 -0.536 1.00 88.44 236 GLU A CA 1
ATOM 1826 C C . GLU A 1 236 ? 2.370 -4.465 -0.329 1.00 88.44 236 GLU A C 1
ATOM 1828 O O . GLU A 1 236 ? 1.849 -4.105 0.731 1.00 88.44 236 GLU A O 1
ATOM 1833 N N . ASP A 1 237 ? 2.566 -3.611 -1.339 1.00 87.81 237 ASP A N 1
ATOM 1834 C CA . ASP A 1 237 ? 2.163 -2.203 -1.289 1.00 87.81 237 ASP A CA 1
ATOM 1835 C C . ASP A 1 237 ? 0.641 -2.049 -1.176 1.00 87.81 237 ASP A C 1
ATOM 1837 O O . ASP A 1 237 ? 0.150 -1.169 -0.456 1.00 87.81 237 ASP A O 1
ATOM 1841 N N . PHE A 1 238 ? -0.115 -2.889 -1.888 1.00 89.38 238 PHE A N 1
ATOM 1842 C CA . PHE A 1 238 ? -1.570 -2.892 -1.827 1.00 89.38 238 PHE A CA 1
ATOM 1843 C C . PHE A 1 238 ? -2.054 -3.315 -0.441 1.00 89.38 238 PHE A C 1
ATOM 1845 O O . PHE A 1 238 ? -2.817 -2.568 0.176 1.00 89.38 238 PHE A O 1
ATOM 1852 N N . THR A 1 239 ? -1.542 -4.427 0.090 1.00 90.44 239 THR A N 1
ATOM 1853 C CA . THR A 1 239 ? -1.895 -4.930 1.425 1.00 90.44 239 THR A CA 1
ATOM 1854 C C . THR A 1 239 ? -1.581 -3.901 2.509 1.00 90.44 239 THR A C 1
ATOM 1856 O O . THR A 1 239 ? -2.417 -3.630 3.373 1.00 90.44 239 THR A O 1
ATOM 1859 N N . LYS A 1 240 ? -0.425 -3.227 2.439 1.00 90.38 240 LYS A N 1
ATOM 1860 C CA . LYS A 1 240 ? -0.076 -2.137 3.369 1.00 90.38 240 LYS A CA 1
ATOM 1861 C C . LYS A 1 240 ? -1.058 -0.966 3.286 1.00 90.38 240 LYS A C 1
ATOM 1863 O O . LYS A 1 240 ? -1.544 -0.494 4.318 1.00 90.38 240 LYS A O 1
ATOM 1868 N N . LYS A 1 241 ? -1.364 -0.479 2.079 1.00 91.50 241 LYS A N 1
ATOM 1869 C CA . LYS A 1 241 ? -2.311 0.638 1.879 1.00 91.50 241 LYS A CA 1
ATOM 1870 C C . LYS A 1 241 ? -3.716 0.277 2.345 1.00 91.50 241 LYS A C 1
ATOM 1872 O O . LYS A 1 241 ? -4.388 1.103 2.967 1.00 91.50 241 LYS A O 1
ATOM 1877 N N . GLN A 1 242 ? -4.138 -0.950 2.073 1.00 92.31 242 GLN A N 1
ATOM 1878 C CA . GLN A 1 242 ? -5.417 -1.479 2.506 1.00 92.31 242 GLN A CA 1
ATOM 1879 C C . GLN A 1 242 ? -5.502 -1.582 4.029 1.00 92.31 242 GLN A C 1
ATOM 1881 O O . GLN A 1 242 ? -6.456 -1.064 4.608 1.00 92.31 242 GLN A O 1
ATOM 1886 N N . ASN A 1 243 ? -4.480 -2.144 4.676 1.00 91.44 243 ASN A N 1
ATOM 1887 C CA . ASN A 1 243 ? -4.374 -2.199 6.132 1.00 91.44 243 ASN A CA 1
ATOM 1888 C C . ASN A 1 243 ? -4.472 -0.807 6.758 1.00 91.44 243 ASN A C 1
ATOM 1890 O O . ASN A 1 243 ? -5.266 -0.588 7.671 1.00 91.44 243 ASN A O 1
ATOM 1894 N N . ASN A 1 244 ? -3.725 0.164 6.227 1.00 94.06 244 ASN A N 1
ATOM 1895 C CA . ASN A 1 244 ? -3.786 1.543 6.708 1.00 94.06 244 ASN A CA 1
ATOM 1896 C C . ASN A 1 244 ? -5.201 2.139 6.585 1.00 94.06 244 ASN A C 1
ATOM 1898 O O . ASN A 1 244 ? -5.697 2.783 7.511 1.00 94.06 244 ASN A O 1
ATOM 1902 N N . LYS A 1 245 ? -5.868 1.910 5.446 1.00 93.81 245 LYS A N 1
ATOM 1903 C CA . LYS A 1 245 ? -7.240 2.372 5.208 1.00 93.81 245 LYS A CA 1
ATOM 1904 C C . LYS A 1 245 ? -8.225 1.723 6.185 1.00 93.81 245 LYS A C 1
ATOM 1906 O O . LYS A 1 245 ? -9.008 2.438 6.803 1.00 93.81 245 LYS A O 1
ATOM 1911 N N . MET A 1 246 ? -8.143 0.408 6.369 1.00 92.38 246 MET A N 1
ATOM 1912 C CA . MET A 1 246 ? -9.004 -0.344 7.284 1.00 92.38 246 MET A CA 1
ATOM 1913 C C . MET A 1 246 ? -8.815 0.113 8.734 1.00 92.38 246 MET A C 1
ATOM 1915 O O . MET A 1 246 ? -9.800 0.400 9.410 1.00 92.38 246 MET A O 1
ATOM 1919 N N . MET A 1 247 ? -7.568 0.285 9.188 1.00 93.75 247 MET A N 1
ATOM 1920 C CA . MET A 1 247 ? -7.274 0.811 10.526 1.00 93.75 247 MET A CA 1
ATOM 1921 C C . MET A 1 247 ? -7.833 2.222 10.724 1.00 93.75 247 MET A C 1
ATOM 1923 O O . MET A 1 247 ? -8.429 2.511 11.761 1.00 93.75 247 MET A O 1
ATOM 1927 N N . LYS A 1 248 ? -7.681 3.098 9.722 1.00 95.62 248 LYS A N 1
ATOM 1928 C CA . LYS A 1 248 ? -8.232 4.458 9.758 1.00 95.62 248 LYS A CA 1
ATOM 1929 C C . LYS A 1 248 ? -9.757 4.447 9.877 1.00 95.62 248 LYS A C 1
ATOM 1931 O O . LYS A 1 248 ? -10.298 5.186 10.694 1.00 95.62 248 LYS A O 1
ATOM 1936 N N . GLU A 1 249 ? -10.441 3.631 9.080 1.00 94.81 249 GLU A N 1
ATOM 1937 C CA . GLU A 1 249 ? -11.905 3.524 9.102 1.00 94.81 249 GLU A CA 1
ATOM 1938 C C . GLU A 1 249 ? -12.415 2.933 10.421 1.00 94.81 249 GLU A C 1
ATOM 1940 O O . GLU A 1 249 ? -13.374 3.451 10.993 1.00 94.81 249 GLU A O 1
ATOM 1945 N N . MET A 1 250 ? -11.758 1.888 10.936 1.00 94.19 250 MET A N 1
ATOM 1946 C CA . MET A 1 250 ? -12.096 1.291 12.230 1.00 94.19 250 MET A CA 1
ATOM 1947 C C . MET A 1 250 ? -11.919 2.283 13.375 1.00 94.19 250 MET A C 1
ATOM 1949 O O . MET A 1 250 ? -12.833 2.419 14.180 1.00 94.19 250 MET A O 1
ATOM 1953 N N . HIS A 1 251 ? -10.804 3.020 13.410 1.00 95.12 251 HIS A N 1
ATOM 1954 C CA . HIS A 1 251 ? -10.570 4.081 14.395 1.00 95.12 251 HIS A CA 1
ATOM 1955 C C . HIS A 1 251 ? -11.670 5.143 14.319 1.00 95.12 251 HIS A C 1
ATOM 1957 O O . HIS A 1 251 ? -12.338 5.429 15.302 1.00 95.12 251 HIS A O 1
ATOM 1963 N N . GLN A 1 252 ? -11.946 5.685 13.132 1.00 95.06 252 GLN A N 1
ATOM 1964 C CA . GLN A 1 252 ? -12.968 6.727 12.985 1.00 95.06 252 GLN A CA 1
ATOM 1965 C C . GLN A 1 252 ? -14.351 6.283 13.479 1.00 95.06 252 GLN A C 1
ATOM 1967 O O . GLN A 1 252 ? -15.052 7.067 14.120 1.00 95.06 252 GLN A O 1
ATOM 1972 N N . GLN A 1 253 ? -14.750 5.042 13.192 1.00 94.69 253 GLN A N 1
ATOM 1973 C CA . GLN A 1 253 ? -16.051 4.535 13.624 1.00 94.69 253 GLN A CA 1
ATOM 1974 C C . GLN A 1 253 ? -16.072 4.153 15.109 1.00 94.69 253 GLN A C 1
ATOM 1976 O O . GLN A 1 253 ? -17.065 4.432 15.782 1.00 94.69 253 GLN A O 1
ATOM 1981 N N . LEU A 1 254 ? -14.995 3.559 15.631 1.00 94.38 254 LEU A N 1
ATOM 1982 C CA . LEU A 1 254 ? -14.894 3.173 17.037 1.00 94.38 254 LEU A CA 1
ATOM 1983 C C . LEU A 1 254 ? -14.818 4.403 17.945 1.00 94.38 254 LEU A C 1
ATOM 1985 O O . LEU A 1 254 ? -15.603 4.495 18.884 1.00 94.38 254 LEU A O 1
ATOM 1989 N N . SER A 1 255 ? -13.970 5.382 17.618 1.00 95.31 255 SER A N 1
ATOM 1990 C CA . SER A 1 255 ? -13.874 6.660 18.336 1.00 95.31 255 SER A CA 1
ATOM 1991 C C . SER A 1 255 ? -15.234 7.354 18.431 1.00 95.31 255 SER A C 1
ATOM 1993 O O . SER A 1 255 ? -15.664 7.756 19.512 1.00 95.31 255 SER A O 1
ATOM 1995 N N . LYS A 1 256 ? -15.966 7.422 17.307 1.00 94.75 256 LYS A N 1
ATOM 1996 C CA . LYS A 1 256 ? -17.308 8.012 17.256 1.00 94.75 256 LYS A CA 1
ATOM 1997 C C . LYS A 1 256 ? -18.291 7.267 18.166 1.00 94.75 256 LYS A C 1
ATOM 1999 O O . LYS A 1 256 ? -18.974 7.904 18.963 1.00 94.75 256 LYS A O 1
ATOM 2004 N N . ALA A 1 257 ? -18.342 5.937 18.075 1.00 91.69 257 ALA A N 1
ATOM 2005 C CA . ALA A 1 257 ? -19.242 5.121 18.890 1.00 91.69 257 ALA A CA 1
ATOM 2006 C C . ALA A 1 257 ? -18.930 5.231 20.395 1.00 91.69 257 ALA A C 1
ATOM 2008 O O . ALA A 1 257 ? -19.844 5.334 21.215 1.00 91.69 257 ALA A O 1
ATOM 2009 N N . THR A 1 258 ? -17.646 5.251 20.762 1.00 92.88 258 THR A N 1
ATOM 2010 C CA . THR A 1 258 ? -17.199 5.429 22.150 1.00 92.88 258 THR A CA 1
ATOM 2011 C C . THR A 1 258 ? -17.574 6.813 22.679 1.00 92.88 258 THR A C 1
ATOM 2013 O O . THR A 1 258 ? -18.123 6.916 23.776 1.00 92.88 258 THR A O 1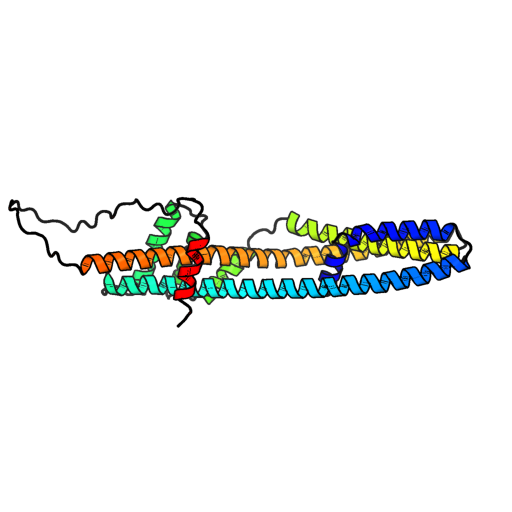
ATOM 2016 N N . LEU A 1 259 ? -17.353 7.875 21.897 1.00 93.38 259 LEU A N 1
ATOM 2017 C CA . LEU A 1 259 ? -17.709 9.241 22.285 1.00 93.38 259 LEU A CA 1
ATOM 2018 C C . LEU A 1 259 ? -19.223 9.400 22.492 1.00 93.38 259 LEU A C 1
ATOM 2020 O O . LEU A 1 259 ? -19.651 9.928 23.517 1.00 93.38 259 LEU A O 1
ATOM 2024 N N . GLU A 1 260 ? -20.038 8.907 21.557 1.00 90.62 260 GLU A N 1
ATOM 2025 C CA . GLU A 1 260 ? -21.502 8.932 21.678 1.00 90.62 260 GLU A CA 1
ATOM 2026 C C . GLU A 1 260 ? -21.976 8.194 22.938 1.00 90.62 260 GLU A C 1
ATOM 2028 O O . GLU A 1 260 ? -22.867 8.671 23.646 1.00 90.62 260 GLU A O 1
ATOM 2033 N N . ARG A 1 261 ? -21.344 7.061 23.270 1.00 89.88 261 ARG A N 1
ATOM 2034 C CA . ARG A 1 261 ? -21.636 6.323 24.503 1.00 89.88 261 ARG A CA 1
ATOM 2035 C C . ARG A 1 261 ? -21.318 7.150 25.750 1.00 89.88 261 ARG A C 1
ATOM 2037 O O . ARG A 1 261 ? -22.186 7.254 26.611 1.00 89.88 261 ARG A O 1
ATOM 2044 N N . LEU A 1 262 ? -20.127 7.746 25.834 1.00 90.19 262 LEU A N 1
ATOM 2045 C CA . LEU A 1 262 ? -19.703 8.565 26.982 1.00 90.19 262 LEU A CA 1
ATOM 2046 C C . LEU A 1 262 ? -20.606 9.788 27.198 1.00 90.19 262 LEU A C 1
ATOM 2048 O O . LEU A 1 262 ? -20.913 10.167 28.330 1.00 90.19 262 LEU A O 1
ATOM 2052 N N . ILE A 1 263 ? -21.061 10.403 26.108 1.00 90.62 263 ILE A N 1
ATOM 2053 C CA . ILE A 1 263 ? -22.006 11.518 26.161 1.00 90.62 263 ILE A CA 1
ATOM 2054 C C . ILE A 1 263 ? -23.344 11.041 26.746 1.00 90.62 263 ILE A C 1
ATOM 2056 O O . ILE A 1 263 ? -23.858 11.644 27.691 1.00 90.62 263 ILE A O 1
ATOM 2060 N N . ASN A 1 264 ? -23.880 9.925 26.245 1.00 88.69 264 ASN A N 1
ATOM 2061 C CA . ASN A 1 264 ? -25.157 9.377 26.706 1.00 88.69 264 ASN A CA 1
ATOM 2062 C C . ASN A 1 264 ? -25.121 8.941 28.180 1.00 88.69 264 ASN A C 1
ATOM 2064 O O . ASN A 1 264 ? -26.080 9.192 28.912 1.00 88.69 264 ASN A O 1
ATOM 2068 N N . THR A 1 265 ? -24.021 8.342 28.643 1.00 86.19 265 THR A N 1
ATOM 2069 C CA . THR A 1 265 ? -23.861 7.963 30.058 1.00 86.19 265 THR A CA 1
ATOM 2070 C C . THR A 1 265 ? -23.762 9.188 30.966 1.00 86.19 265 THR A C 1
ATOM 2072 O O . THR A 1 265 ? -24.364 9.203 32.038 1.00 86.19 265 THR A O 1
ATOM 2075 N N . THR A 1 266 ? -23.076 10.245 30.522 1.00 86.88 266 THR A N 1
ATOM 2076 C CA . THR A 1 266 ? -22.961 11.510 31.268 1.00 86.88 266 THR A CA 1
ATOM 2077 C C . THR A 1 266 ? -24.306 12.229 31.394 1.00 86.88 266 THR A C 1
ATOM 2079 O O . THR A 1 266 ? -24.608 12.813 32.435 1.00 86.88 266 THR A O 1
ATOM 2082 N N . TYR A 1 267 ? -25.140 12.200 30.351 1.00 86.62 267 TYR A N 1
ATOM 2083 C CA . TYR A 1 267 ? -26.489 12.765 30.431 1.00 86.62 267 TYR A CA 1
ATOM 2084 C C . TYR A 1 267 ? -27.399 11.955 31.359 1.00 86.62 267 TYR A C 1
ATOM 2086 O O . TYR A 1 267 ? -28.116 12.546 32.168 1.00 86.62 267 TYR A O 1
ATOM 2094 N N . ALA A 1 268 ? -27.335 10.622 31.292 1.00 83.31 268 ALA A N 1
ATOM 2095 C CA . ALA A 1 268 ? -28.107 9.753 32.175 1.00 83.31 268 ALA A CA 1
ATOM 2096 C C . ALA A 1 268 ? -27.746 9.978 33.656 1.00 83.31 268 ALA A C 1
ATOM 2098 O O . ALA A 1 268 ? -28.641 10.153 34.484 1.00 83.31 268 ALA A O 1
ATOM 2099 N N . SER A 1 269 ? -26.453 10.075 33.985 1.00 82.25 269 SER A N 1
ATOM 2100 C CA . SER A 1 269 ? -26.010 10.304 35.368 1.00 82.25 269 SER A CA 1
ATOM 2101 C C . SER A 1 269 ? -26.410 11.684 35.903 1.00 82.25 269 SER A C 1
ATOM 2103 O O . SER A 1 269 ? -26.864 11.787 37.042 1.00 82.25 269 SER A O 1
ATOM 2105 N N . LYS A 1 270 ? -26.332 12.743 35.081 1.00 81.94 270 LYS A N 1
ATOM 2106 C CA . LYS A 1 270 ? -26.796 14.087 35.470 1.00 81.94 270 LYS A CA 1
ATOM 2107 C C . LYS A 1 270 ? -28.299 14.135 35.733 1.00 81.94 270 LYS A C 1
ATOM 2109 O O . LYS A 1 270 ? -28.708 14.769 36.699 1.00 81.94 270 LYS A O 1
ATOM 2114 N N . SER A 1 271 ? -29.105 13.453 34.917 1.00 77.00 271 SER A N 1
ATOM 2115 C CA . SER A 1 271 ? -30.564 13.427 35.098 1.00 77.00 271 SER A CA 1
ATOM 2116 C C . SER A 1 271 ? -31.000 12.780 36.418 1.00 77.00 271 SER A C 1
ATOM 2118 O O . SER A 1 271 ? -32.023 13.163 36.976 1.00 77.00 271 SER A O 1
ATOM 2120 N N . LEU A 1 272 ? -30.193 11.857 36.954 1.00 70.50 272 LEU A N 1
ATOM 2121 C CA . LEU A 1 272 ? -30.437 11.214 38.246 1.00 70.50 272 LEU A CA 1
ATOM 2122 C C . LEU A 1 272 ? -30.091 12.109 39.452 1.00 70.50 272 LEU A C 1
ATOM 2124 O O . LEU A 1 272 ? -30.580 11.863 40.550 1.00 70.50 272 LEU A O 1
ATOM 2128 N N . LEU A 1 273 ? -29.242 13.126 39.262 1.00 70.44 273 LEU A N 1
ATOM 2129 C CA . LEU A 1 273 ? -28.706 13.986 40.326 1.00 70.44 273 LEU A CA 1
ATOM 2130 C C . LEU A 1 273 ? -29.449 15.317 40.495 1.00 70.44 273 LEU A C 1
ATOM 2132 O O . LEU A 1 273 ? -29.124 16.069 41.411 1.00 70.44 273 LEU A O 1
ATOM 2136 N N . THR A 1 274 ? -30.444 15.614 39.659 1.00 56.94 274 THR A N 1
ATOM 2137 C CA . THR A 1 274 ? -31.403 16.707 39.884 1.00 56.94 274 THR A CA 1
ATOM 2138 C C . THR A 1 274 ? -32.684 16.144 40.504 1.00 56.94 274 THR A C 1
ATOM 2140 O O . THR A 1 274 ? -33.622 15.838 39.765 1.00 56.94 274 THR A O 1
ATOM 2143 N N . PRO A 1 275 ? -32.752 15.965 41.839 1.00 51.88 275 PRO A N 1
ATOM 2144 C CA . PRO A 1 275 ? -34.022 15.736 42.511 1.00 51.88 275 PRO A CA 1
ATOM 2145 C C . PRO A 1 275 ? -34.882 16.991 42.326 1.00 51.88 275 PRO A C 1
ATOM 2147 O O . PRO A 1 275 ? -34.398 18.111 42.478 1.00 51.88 275 PRO A O 1
ATOM 2150 N N . GLY A 1 276 ? -36.140 16.801 41.936 1.00 55.81 276 GLY A N 1
ATOM 2151 C CA . GLY A 1 276 ? -37.059 17.890 41.633 1.00 55.81 276 GLY A CA 1
ATOM 2152 C C . GLY A 1 276 ? -37.217 18.890 42.780 1.00 55.81 276 GLY A C 1
ATOM 2153 O O . GLY A 1 276 ? -37.910 18.623 43.755 1.00 55.81 276 GLY A O 1
ATOM 2154 N N . GLU A 1 277 ? -36.673 20.091 42.601 1.00 50.56 277 GLU A N 1
ATOM 2155 C CA . GLU A 1 277 ? -37.359 21.316 43.006 1.00 50.56 277 GLU A CA 1
ATOM 2156 C C . GLU A 1 277 ? -38.331 21.662 41.874 1.00 50.56 277 GLU A C 1
ATOM 2158 O O . GLU A 1 277 ? -37.933 22.295 40.901 1.00 50.56 277 GLU A O 1
ATOM 2163 N N . ASN A 1 278 ? -39.554 21.125 41.944 1.00 53.25 278 ASN A N 1
ATOM 2164 C CA . ASN A 1 278 ? -40.810 21.651 41.375 1.00 53.25 278 ASN A CA 1
ATOM 2165 C C . ASN A 1 278 ? -41.803 20.511 41.097 1.00 53.25 278 ASN A C 1
ATOM 2167 O O . ASN A 1 278 ? -42.153 20.231 39.956 1.00 53.25 278 ASN A O 1
ATOM 2171 N N . GLU A 1 279 ? -42.308 19.885 42.157 1.00 50.03 279 GLU A N 1
ATOM 2172 C CA . GLU A 1 279 ? -43.626 19.246 42.123 1.00 50.03 279 GLU A CA 1
ATOM 2173 C C . GLU A 1 279 ? -44.402 19.699 43.362 1.00 50.03 279 GLU A C 1
ATOM 2175 O O . GLU A 1 279 ? -44.476 19.031 44.391 1.00 50.03 279 GLU A O 1
ATOM 2180 N N . GLN A 1 280 ? -44.949 20.912 43.271 1.00 49.56 280 GLN A N 1
ATOM 2181 C CA . GLN A 1 280 ? -46.100 21.299 44.069 1.00 49.56 280 GLN A CA 1
ATOM 2182 C C . GLN A 1 280 ? -47.348 21.176 43.188 1.00 49.56 280 GLN A C 1
ATOM 2184 O O . GLN A 1 280 ? -47.482 21.881 42.193 1.00 49.56 280 GLN A O 1
ATOM 2189 N N . ILE A 1 281 ? -48.270 20.330 43.665 1.00 49.16 281 ILE A N 1
ATOM 2190 C CA . ILE A 1 281 ? -49.718 20.317 43.406 1.00 49.16 281 ILE A CA 1
ATOM 2191 C C . ILE A 1 281 ? -50.160 19.612 42.107 1.00 49.16 281 ILE A C 1
ATOM 2193 O O . ILE A 1 281 ? -50.252 20.223 41.050 1.00 49.16 281 ILE A O 1
ATOM 2197 N N . SER A 1 282 ? -50.568 18.340 42.217 1.00 44.28 282 SER A N 1
ATOM 2198 C CA . SER A 1 282 ? -52.002 18.010 42.329 1.00 44.28 282 SER A CA 1
ATOM 2199 C C . SER A 1 282 ? -52.248 16.511 42.569 1.00 44.28 282 SER A C 1
ATOM 2201 O O . SER A 1 282 ? -51.819 15.654 41.801 1.00 44.28 282 SER A O 1
ATOM 2203 N N . ASP A 1 283 ? -52.994 16.221 43.635 1.00 50.50 283 ASP A N 1
ATOM 2204 C CA . ASP A 1 283 ? -53.557 14.920 44.004 1.00 50.50 283 ASP A CA 1
ATOM 2205 C C . ASP A 1 283 ? -54.421 14.286 42.898 1.00 50.50 283 ASP A C 1
ATOM 2207 O O . ASP A 1 283 ? -55.405 14.898 42.490 1.00 50.50 283 ASP A O 1
ATOM 2211 N N . GLN A 1 284 ? -54.171 13.016 42.535 1.00 40.62 284 GLN A N 1
ATOM 2212 C CA . GLN A 1 284 ? -55.242 12.003 42.430 1.00 40.62 284 GLN A CA 1
ATOM 2213 C C . GLN A 1 284 ? -54.726 10.552 42.297 1.00 40.62 284 GLN A C 1
ATOM 2215 O O . GLN A 1 284 ? -54.463 10.028 41.221 1.00 40.62 284 GLN A O 1
ATOM 2220 N N . LYS A 1 285 ? -54.639 9.887 43.453 1.00 46.00 285 LYS A N 1
ATOM 2221 C CA . LYS A 1 285 ? -55.069 8.508 43.757 1.00 46.00 285 LYS A CA 1
ATOM 2222 C C . LYS A 1 285 ? -55.477 7.607 42.566 1.00 46.00 285 LYS A C 1
ATOM 2224 O O . LYS A 1 285 ? -56.623 7.675 42.131 1.00 46.00 285 LYS A O 1
ATOM 2229 N N . ASN A 1 286 ? -54.645 6.621 42.210 1.00 37.38 286 ASN A N 1
ATOM 2230 C CA . ASN A 1 286 ? -55.075 5.213 42.232 1.00 37.38 286 ASN A CA 1
ATOM 2231 C C . ASN A 1 286 ? -53.898 4.225 42.216 1.00 37.38 286 ASN A C 1
ATOM 2233 O O . ASN A 1 286 ? -52.941 4.372 41.462 1.00 37.38 286 ASN A O 1
ATOM 2237 N N . GLN A 1 287 ? -54.008 3.213 43.071 1.00 46.56 287 GLN A N 1
ATOM 2238 C CA . GLN A 1 287 ? -53.071 2.110 43.240 1.00 46.56 287 GLN A CA 1
ATOM 2239 C C . GLN A 1 287 ? -53.065 1.215 41.997 1.00 46.56 287 GLN A C 1
ATOM 2241 O O . GLN A 1 287 ? -54.118 0.729 41.597 1.00 46.56 287 GLN A O 1
ATOM 2246 N N . ASN A 1 288 ? -51.882 0.968 41.431 1.00 34.59 288 ASN A N 1
ATOM 2247 C CA . ASN A 1 288 ? -51.450 -0.348 40.964 1.00 34.59 288 ASN A CA 1
ATOM 2248 C C . ASN A 1 288 ? -49.930 -0.336 40.737 1.00 34.59 288 ASN A C 1
ATOM 2250 O O . ASN A 1 288 ? -49.365 0.581 40.149 1.00 34.59 288 ASN A O 1
ATOM 2254 N N . MET A 1 289 ? -49.293 -1.365 41.284 1.00 38.00 289 MET A N 1
ATOM 2255 C CA . MET A 1 289 ? -47.862 -1.667 41.299 1.00 38.00 289 MET A CA 1
ATOM 2256 C C . MET A 1 289 ? -47.224 -1.569 39.895 1.00 38.00 289 MET A C 1
ATOM 2258 O O . MET A 1 289 ? -47.735 -2.214 38.977 1.00 38.00 289 MET A O 1
ATOM 2262 N N . PRO A 1 290 ? -46.099 -0.852 39.691 1.00 35.91 290 PRO A N 1
ATOM 2263 C CA . PRO A 1 290 ? -45.356 -0.951 38.449 1.00 35.91 290 PRO A CA 1
ATOM 2264 C C . PRO A 1 290 ? -44.286 -2.036 38.580 1.00 35.91 290 PRO A C 1
ATOM 2266 O O . PRO A 1 290 ? -43.257 -1.881 39.237 1.00 35.91 290 PRO A O 1
ATOM 2269 N N . THR A 1 291 ? -44.543 -3.149 37.903 1.00 33.09 291 THR A N 1
ATOM 2270 C CA . THR A 1 291 ? -43.521 -4.012 37.314 1.00 33.09 291 THR A CA 1
ATOM 2271 C C . THR A 1 291 ? -42.430 -3.143 36.684 1.00 33.09 291 THR A C 1
ATOM 2273 O O . THR A 1 291 ? -42.747 -2.227 35.928 1.00 33.09 291 THR A O 1
ATOM 2276 N N . CYS A 1 292 ? -41.162 -3.430 36.995 1.00 35.47 292 CYS A N 1
ATOM 2277 C CA . CYS A 1 292 ? -39.982 -2.833 36.368 1.00 35.47 292 CYS A CA 1
ATOM 2278 C C . CYS A 1 292 ? -40.143 -2.775 34.843 1.00 35.47 292 CYS A C 1
ATOM 2280 O O . CYS A 1 292 ? -39.997 -3.777 34.145 1.00 35.47 292 CYS A O 1
ATOM 2282 N N . LEU A 1 293 ? -40.457 -1.584 34.340 1.00 31.97 293 LEU A N 1
ATOM 2283 C CA . LEU A 1 293 ? -40.724 -1.306 32.939 1.00 31.97 293 LEU A CA 1
ATOM 2284 C C . LEU A 1 293 ? -39.690 -0.285 32.452 1.00 31.97 293 LEU A C 1
ATOM 2286 O O . LEU A 1 293 ? -40.021 0.850 32.127 1.00 31.97 293 LEU A O 1
ATOM 2290 N N . PHE A 1 294 ? -38.421 -0.699 32.366 1.00 36.25 294 PHE A N 1
ATOM 2291 C CA . PHE A 1 294 ? -37.450 -0.063 31.467 1.00 36.25 294 PHE A CA 1
ATOM 2292 C C . PHE A 1 294 ? -37.854 -0.397 30.024 1.00 36.25 294 PHE A C 1
ATOM 2294 O O . PHE A 1 294 ? -37.223 -1.191 29.328 1.00 36.25 294 PHE A O 1
ATOM 2301 N N . THR A 1 295 ? -38.965 0.179 29.572 1.00 31.77 295 THR A N 1
ATOM 2302 C CA . THR A 1 295 ? -39.259 0.261 28.145 1.00 31.77 295 THR A CA 1
ATOM 2303 C C . THR A 1 295 ? -38.739 1.590 27.637 1.00 31.77 295 THR A C 1
ATOM 2305 O O . THR A 1 295 ? -39.196 2.656 28.027 1.00 31.77 295 THR A O 1
ATOM 2308 N N . LEU A 1 296 ? -37.775 1.472 26.728 1.00 36.78 296 LEU A N 1
ATOM 2309 C CA . LEU A 1 296 ? -37.609 2.357 25.586 1.00 36.78 296 LEU A CA 1
ATOM 2310 C C . LEU A 1 296 ? -37.488 3.853 25.900 1.00 36.78 296 LEU A C 1
ATOM 2312 O O . LEU A 1 296 ? -38.394 4.651 25.667 1.00 36.78 296 LEU A O 1
ATOM 2316 N N . ILE A 1 297 ? -36.251 4.258 26.184 1.00 37.03 297 ILE A N 1
ATOM 2317 C CA . ILE A 1 297 ? -35.737 5.473 25.551 1.00 37.03 297 ILE A CA 1
ATOM 2318 C C . ILE A 1 297 ? -35.906 5.276 24.034 1.00 37.03 297 ILE A C 1
ATOM 2320 O O . ILE A 1 297 ? -35.405 4.306 23.462 1.00 37.03 297 ILE A O 1
ATOM 2324 N N . LYS A 1 298 ? -36.696 6.158 23.415 1.00 30.55 298 LYS A N 1
ATOM 2325 C CA . LYS A 1 298 ? -37.010 6.222 21.979 1.00 30.55 298 LYS A CA 1
ATOM 2326 C C . LYS A 1 298 ? -35.848 5.758 21.075 1.00 30.55 298 LYS A C 1
ATOM 2328 O O . LYS A 1 298 ? -34.756 6.318 21.172 1.00 30.55 298 LYS A O 1
ATOM 2333 N N . PRO A 1 299 ? -36.096 4.877 20.087 1.00 38.19 299 PRO A N 1
ATOM 2334 C CA . PRO A 1 299 ? -35.196 4.681 18.959 1.00 38.19 299 PRO A CA 1
ATOM 2335 C C . PRO A 1 299 ? -35.395 5.869 18.008 1.00 38.19 299 PRO A C 1
ATOM 2337 O O . PRO A 1 299 ? -36.190 5.810 17.077 1.00 38.19 299 PRO A O 1
ATOM 2340 N N . GLY A 1 300 ? -34.773 7.004 18.319 1.00 31.47 300 GLY A N 1
ATOM 2341 C CA . GLY A 1 300 ? -35.014 8.261 17.600 1.00 31.47 300 GLY A CA 1
ATOM 2342 C C . GLY A 1 300 ? -33.774 9.103 17.330 1.00 31.47 300 GLY A C 1
ATOM 2343 O O . GLY A 1 300 ? -33.903 10.180 16.763 1.00 31.47 300 GLY A O 1
ATOM 2344 N N . ILE A 1 301 ? -32.584 8.631 17.705 1.00 38.06 301 ILE A N 1
ATOM 2345 C CA . ILE A 1 301 ? -31.325 9.239 17.275 1.00 38.06 301 ILE A CA 1
ATOM 2346 C C . ILE A 1 301 ? -30.772 8.311 16.201 1.00 38.06 301 ILE A C 1
ATOM 2348 O O . ILE A 1 301 ? -30.256 7.231 16.486 1.00 38.06 301 ILE A O 1
ATOM 2352 N N . SER A 1 302 ? -31.008 8.676 14.941 1.00 37.16 302 SER A N 1
ATOM 2353 C CA . SER A 1 302 ? -30.527 7.912 13.798 1.00 37.16 302 SER A CA 1
ATOM 2354 C C . SER A 1 302 ? -28.999 7.865 13.834 1.00 37.16 302 SER A C 1
ATOM 2356 O O . SER A 1 302 ? -28.339 8.883 13.637 1.00 37.16 302 SER A O 1
ATOM 2358 N N . PHE A 1 303 ? -28.444 6.671 14.018 1.00 45.09 303 PHE A N 1
ATOM 2359 C CA . PHE A 1 303 ? -27.008 6.392 13.918 1.00 45.09 303 PHE A CA 1
ATOM 2360 C C . PHE A 1 303 ? -26.417 6.703 12.522 1.00 45.09 303 PHE A C 1
ATOM 2362 O O . PHE A 1 303 ? -25.201 6.767 12.360 1.00 45.09 303 PHE A O 1
ATOM 2369 N N . PHE A 1 304 ? -27.265 6.930 11.510 1.00 44.03 304 PHE A N 1
ATOM 2370 C CA . PHE A 1 304 ? -26.884 7.007 10.098 1.00 44.03 304 PHE A CA 1
ATOM 2371 C C . PHE A 1 304 ? -27.637 8.096 9.319 1.00 44.03 304 PHE A C 1
ATOM 2373 O O . PHE A 1 304 ? -28.185 7.811 8.257 1.00 44.03 304 PHE A O 1
ATOM 2380 N N . ASN A 1 305 ? -27.668 9.346 9.795 1.00 34.97 305 ASN A N 1
ATOM 2381 C CA . ASN A 1 305 ? -27.962 10.438 8.864 1.00 34.97 305 ASN A CA 1
ATOM 2382 C C . ASN A 1 305 ? -26.650 10.912 8.237 1.00 34.97 305 ASN A C 1
ATOM 2384 O O . ASN A 1 305 ? -25.803 11.516 8.894 1.00 34.97 305 ASN A O 1
ATOM 2388 N N . HIS A 1 306 ? -26.469 10.579 6.961 1.00 39.41 306 HIS A N 1
ATOM 2389 C CA . HIS A 1 306 ? -25.343 10.978 6.119 1.00 39.41 306 HIS A CA 1
ATOM 2390 C C . HIS A 1 306 ? -25.460 12.469 5.736 1.00 39.41 306 HIS A C 1
ATOM 2392 O O . HIS A 1 306 ? -25.309 12.838 4.575 1.00 39.41 306 HIS A O 1
ATOM 2398 N N . GLU A 1 307 ? -25.752 13.355 6.689 1.00 39.06 307 GLU A N 1
ATOM 2399 C CA . GLU A 1 307 ? -25.634 14.790 6.448 1.00 39.06 307 GLU A CA 1
ATOM 2400 C C . GLU A 1 307 ? -24.171 15.197 6.600 1.00 39.06 307 GLU A C 1
ATOM 2402 O O . GLU A 1 307 ? -23.504 14.868 7.581 1.00 39.06 307 GLU A O 1
ATOM 2407 N N . LYS A 1 308 ? -23.657 15.878 5.570 1.00 45.00 308 LYS A N 1
ATOM 2408 C CA . LYS A 1 308 ? -22.317 16.469 5.517 1.00 45.00 308 LYS A CA 1
ATOM 2409 C C . LYS A 1 308 ? -22.025 17.225 6.817 1.00 45.00 308 LYS A C 1
ATOM 2411 O O . LYS A 1 308 ? -22.461 18.358 6.994 1.00 45.00 308 LYS A O 1
ATOM 2416 N N . MET A 1 309 ? -21.259 16.601 7.708 1.00 39.81 309 MET A N 1
ATOM 2417 C CA . MET A 1 309 ? -20.780 17.240 8.926 1.00 39.81 309 MET A CA 1
ATOM 2418 C C . MET A 1 309 ? -19.768 18.330 8.558 1.00 39.81 309 MET A C 1
ATOM 2420 O O . MET A 1 309 ? -18.822 18.100 7.803 1.00 39.81 309 MET A O 1
ATOM 2424 N N . ASN A 1 310 ? -20.004 19.531 9.079 1.00 41.12 310 ASN A N 1
ATOM 2425 C CA . ASN A 1 310 ? -19.201 20.726 8.853 1.00 41.12 310 ASN A CA 1
ATOM 2426 C C . ASN A 1 310 ? -17.785 20.532 9.454 1.00 41.12 310 ASN A C 1
ATOM 2428 O O . ASN A 1 310 ? -17.682 20.264 10.653 1.00 41.12 310 ASN A O 1
ATOM 2432 N N . PRO A 1 311 ? -16.686 20.685 8.689 1.00 46.31 311 PRO A N 1
ATOM 2433 C CA . PRO A 1 311 ? -15.325 20.384 9.159 1.00 46.31 311 PRO A CA 1
ATOM 2434 C C . PRO A 1 311 ? -14.800 21.321 10.263 1.00 46.31 311 PRO A C 1
ATOM 2436 O O . PRO A 1 311 ? -13.765 21.041 10.861 1.00 46.31 311 PRO A O 1
ATOM 2439 N N . LEU A 1 312 ? -15.510 22.409 10.571 1.00 39.16 312 LEU A N 1
ATOM 2440 C CA . LEU A 1 312 ? -15.093 23.415 11.551 1.00 39.16 312 LEU A CA 1
ATOM 2441 C C . LEU A 1 312 ? -15.310 23.011 13.020 1.00 39.16 312 LEU A C 1
ATOM 2443 O O . LEU A 1 312 ? -14.667 23.591 13.887 1.00 39.16 312 LEU A O 1
ATOM 2447 N N . LEU A 1 313 ? -16.154 22.014 13.320 1.00 43.56 313 LEU A N 1
ATOM 2448 C CA . LEU A 1 313 ? -16.424 21.618 14.714 1.00 43.56 313 LEU A CA 1
ATOM 2449 C C . LEU A 1 313 ? -15.463 20.547 15.262 1.00 43.56 313 LEU A C 1
ATOM 2451 O O . LEU A 1 313 ? -15.389 20.348 16.470 1.00 43.56 313 LEU A O 1
ATOM 2455 N N . ASN A 1 314 ? -14.707 19.868 14.392 1.00 39.84 314 ASN A N 1
ATOM 2456 C CA . ASN A 1 314 ? -13.785 18.810 14.815 1.00 39.84 314 ASN A CA 1
ATOM 2457 C C . ASN A 1 314 ? -12.459 19.340 15.376 1.00 39.84 314 ASN A C 1
ATOM 2459 O O . ASN A 1 314 ? -11.767 18.593 16.057 1.00 39.84 314 ASN A O 1
ATOM 2463 N N . HIS A 1 315 ? -12.089 20.599 15.127 1.00 41.50 315 HIS A N 1
ATOM 2464 C CA . HIS A 1 315 ? -10.808 21.118 15.616 1.00 41.50 315 HIS A CA 1
ATOM 2465 C C . HIS A 1 315 ? -10.864 21.550 17.089 1.00 41.50 315 HIS A C 1
ATOM 2467 O O . HIS A 1 315 ? -9.942 21.276 17.846 1.00 41.50 315 HIS A O 1
ATOM 2473 N N . THR A 1 316 ? -11.973 22.141 17.539 1.00 41.59 316 THR A N 1
ATOM 2474 C CA . THR A 1 316 ? -12.081 22.701 18.897 1.00 41.59 316 THR A CA 1
ATOM 2475 C C . THR A 1 316 ? -12.269 21.659 19.998 1.00 41.59 316 THR A C 1
ATOM 2477 O O . THR A 1 316 ? -11.903 21.922 21.139 1.00 41.59 316 THR A O 1
ATOM 2480 N N . VAL A 1 317 ? -12.798 20.471 19.687 1.00 44.31 317 VAL A N 1
ATOM 2481 C CA . VAL A 1 317 ? -12.973 19.401 20.689 1.00 44.31 317 VAL A CA 1
ATOM 2482 C C . VAL A 1 317 ? -11.698 18.563 20.856 1.00 44.31 317 VAL A C 1
ATOM 2484 O O . VAL A 1 317 ? -11.419 18.094 21.957 1.00 44.31 317 VAL A O 1
ATOM 2487 N N . TYR A 1 318 ? -10.884 18.420 19.804 1.00 40.28 318 TYR A N 1
ATOM 2488 C CA . TYR A 1 318 ? -9.634 17.654 19.875 1.00 40.28 318 TYR A CA 1
ATOM 2489 C C . TYR A 1 318 ? -8.504 18.398 20.605 1.00 40.28 318 TYR A C 1
ATOM 2491 O O . TYR A 1 318 ? -7.727 17.752 21.307 1.00 40.28 318 TYR A O 1
ATOM 2499 N N . ASP A 1 319 ? -8.438 19.731 20.517 1.00 37.97 319 ASP A N 1
ATOM 2500 C CA . ASP A 1 319 ? -7.373 20.512 21.173 1.00 37.97 319 ASP A CA 1
ATOM 2501 C C . ASP A 1 319 ? -7.551 20.617 22.704 1.00 37.97 319 ASP A C 1
ATOM 2503 O O . ASP A 1 319 ? -6.575 20.803 23.435 1.00 37.97 319 ASP A O 1
ATOM 2507 N N . ALA A 1 320 ? -8.771 20.413 23.216 1.00 43.06 320 ALA A N 1
ATOM 2508 C CA . ALA A 1 320 ? -9.067 20.462 24.651 1.00 43.06 320 ALA A CA 1
ATOM 2509 C C . ALA A 1 320 ? -8.689 19.178 25.420 1.00 43.06 320 ALA A C 1
ATOM 2511 O O . ALA A 1 320 ? -8.579 19.219 26.641 1.00 43.06 320 ALA A O 1
ATOM 2512 N N . TYR A 1 321 ? -8.486 18.047 24.733 1.00 35.47 321 TYR A N 1
ATOM 2513 C CA . TYR A 1 321 ? -8.212 16.750 25.374 1.00 35.47 321 TYR A CA 1
ATOM 2514 C C . TYR A 1 321 ? -6.730 16.333 25.374 1.00 35.47 321 TYR A C 1
ATOM 2516 O O . TYR A 1 321 ? -6.380 15.377 26.058 1.00 35.47 321 TYR A O 1
ATOM 2524 N N . TYR A 1 322 ? -5.855 17.042 24.652 1.00 39.34 322 TYR A N 1
ATOM 2525 C CA . TYR A 1 322 ? -4.423 16.706 24.528 1.00 39.34 322 TYR A CA 1
ATOM 2526 C C . TYR A 1 322 ? -3.466 17.785 25.064 1.00 39.34 322 TYR A C 1
ATOM 2528 O O . TYR A 1 322 ? -2.266 17.729 24.805 1.00 39.34 322 TYR A O 1
ATOM 2536 N N . SER A 1 323 ? -3.980 18.771 25.801 1.00 34.75 323 SER A N 1
ATOM 2537 C CA . SER A 1 323 ? -3.194 19.859 26.405 1.00 34.75 323 SER A CA 1
ATOM 2538 C C . SER A 1 323 ? -3.003 19.724 27.930 1.00 34.75 323 SER A C 1
ATOM 2540 O O . SER A 1 323 ? -2.687 20.708 28.599 1.00 34.75 323 SER A O 1
ATOM 2542 N N . LEU A 1 324 ? -3.125 18.502 28.465 1.00 36.88 324 LEU A N 1
ATOM 2543 C CA . LEU A 1 324 ? -2.744 18.111 29.832 1.00 36.88 324 LEU A CA 1
ATOM 2544 C C . LEU A 1 324 ? -1.774 16.928 29.803 1.00 36.88 324 LEU A C 1
ATOM 2546 O O . LEU A 1 324 ? -2.097 15.924 29.130 1.00 36.88 324 LEU A O 1
#

pLDDT: mean 77.32, std 19.03, range [30.55, 96.25]